Protein 1F9Q (pdb70)

Foldseek 3Di:
DAADPDPDFDDPDDLVQFQDWDWACADPRYNHIWIWTAGPVGDIGTHDPVDCVVVVSVVVNVVD/DDPAPDADLPDDLVFWQDWDWAQADPVHNHIWIWTAGNVGDIGTHDVPVVRVVVNVVVNVPD/DDPADDADPPDDLVFWQDWDWAQADPVGNHIWIWTAGVVRDIGTHDPPDCRVVVSVVVNVPD/DDPAADPAPDADPDDDLVQFPDWDWACDDPRYNHIWIWTAGPVGDIGIHDPDCVVVVPSCCVNVVD

InterPro domains:
  IPR001089 CXC chemokine [PR00437] (40-48)
  IPR001089 CXC chemokine [PR00437] (55-76)
  IPR001089 CXC chemokine [PR00437] (77-95)
  IPR001811 Chemokine interleukin-8-like domain [PF00048] (40-98)
  IPR001811 Chemokine interleukin-8-like domain [SM00199] (38-98)
  IPR018048 CXC chemokine, conserved site [PS00471] (41-85)
  IPR033899 CXC Chemokine domain [cd00273] (38-100)
  IPR036048 Chemokine interleukin-8-like superfamily [SSF54117] (25-100)
  IPR039809 Chemokine beta/gamma/delta [PTHR12015] (19-99)

GO terms:
  GO:0002548 monocyte chemotaxis (P, IDA)
  GO:0008009 chemokine activity (F, IDA)
  GO:0030195 negative regulation of blood coagulation (P, IDA)
  GO:0048018 receptor ligand activity (F, IDA)
  GO:0042127 regulation of cell population proliferation (P, IDA)
  GO:0045944 positive regulation of transcription by RNA polymerase II (P, IDA)
  GO:0007189 adenylate cyclase-activating G protein-coupled receptor signaling pathway (P, IDA)
  GO:0048248 CXCR3 chemokine receptor binding (F, IDA)
  GO:0005576 extracellular region (C, EXP)
  GO:0005576 extracellular region (C, TAS)
  GO:0031093 platelet alpha granule lumen (C, TAS)
  GO:0005515 protein binding (F, IPI)
  GO:0045347 negative regulation of MHC class II biosynthetic process (P, IDA)
  GO:0045651 positive regulation of macrophage differentiation (P, IDA)
  GO:0010628 positive regulation of gene expression (P, IDA)
  GO:0010744 positive regulation of macrophage derived foam cell differentiation (P, IDA)
  GO:2001240 negative regulation of extrinsic apoptotic signaling pathway in absence of ligand (P, IDA)
  GO:0032760 positive regulation of tumor necrosis factor production (P, IDA)
  GO:0031012 extracellular matrix (C, HDA)
  GO:0008201 heparin binding (F, IDA)

Structure (mmCIF, N/CA/C/O backbone):
data_1F9Q
#
_entry.id   1F9Q
#
_cell.length_a   83.690
_cell.length_b   77.540
_cell.length_c   43.080
_cell.angle_alpha   90.00
_cell.angle_beta   90.00
_cell.angle_gamma   90.00
#
_symmetry.space_group_name_H-M   'P 21 21 21'
#
loop_
_entity.id
_entity.type
_entity.pdbx_description
1 polymer 'PLATELET FACTOR 4'
2 water water
#
loop_
_atom_site.group_PDB
_atom_site.id
_atom_site.type_symbol
_atom_site.label_atom_id
_atom_site.label_alt_id
_atom_site.label_comp_id
_atom_site.label_asym_id
_atom_site.label_entity_id
_atom_site.label_seq_id
_atom_site.pdbx_PDB_ins_code
_atom_site.Cartn_x
_atom_site.Cartn_y
_atom_site.Cartn_z
_atom_site.occupancy
_atom_site.B_iso_or_equiv
_atom_site.auth_seq_id
_atom_site.auth_comp_id
_atom_site.auth_asym_id
_atom_site.auth_atom_id
_atom_site.pdbx_PDB_model_num
ATOM 1 N N . ASP A 1 7 ? 31.515 76.368 6.213 1.00 48.18 7 ASP A N 1
ATOM 2 C CA . ASP A 1 7 ? 32.052 76.940 7.489 1.00 48.34 7 ASP A CA 1
ATOM 3 C C . ASP A 1 7 ? 33.557 76.775 7.687 1.00 46.80 7 ASP A C 1
ATOM 4 O O . ASP A 1 7 ? 34.181 77.580 8.378 1.00 46.13 7 ASP A O 1
ATOM 9 N N . LEU A 1 8 ? 34.139 75.742 7.084 1.00 43.91 8 LEU A N 1
ATOM 10 C CA . LEU A 1 8 ? 35.570 75.494 7.219 1.00 39.18 8 LEU A CA 1
ATOM 11 C C . LEU A 1 8 ? 36.359 75.715 5.922 1.00 39.96 8 LEU A C 1
ATOM 12 O O . LEU A 1 8 ? 35.813 75.611 4.829 1.00 41.05 8 LEU A O 1
ATOM 17 N N . GLN A 1 9 ? 37.647 76.017 6.064 1.00 37.78 9 GLN A N 1
ATOM 18 C CA . GLN A 1 9 ? 38.544 76.243 4.938 1.00 34.04 9 GLN A CA 1
ATOM 19 C C . GLN A 1 9 ? 39.807 75.403 5.165 1.00 35.89 9 GLN A C 1
ATOM 20 O O . GLN A 1 9 ? 39.914 74.707 6.180 1.00 33.39 9 GLN A O 1
ATOM 26 N N . CYS A 1 10 ? 40.757 75.463 4.232 1.00 37.21 10 CYS A N 1
ATOM 27 C CA . CYS A 1 10 ? 42.010 74.719 4.383 1.00 39.08 10 CYS A CA 1
ATOM 28 C C . CYS A 1 10 ? 42.763 75.259 5.591 1.00 40.88 10 CYS A C 1
ATOM 29 O O . CYS A 1 10 ? 42.781 76.473 5.858 1.00 41.19 10 CYS A O 1
ATOM 32 N N . LEU A 1 11 ? 43.388 74.350 6.320 1.00 39.30 11 LEU A N 1
ATOM 33 C CA . LEU A 1 11 ? 44.167 74.732 7.468 1.00 38.81 11 LEU A CA 1
ATOM 34 C C . LEU A 1 11 ? 45.476 75.283 6.948 1.00 38.84 11 LEU A C 1
ATOM 35 O O . LEU A 1 11 ? 45.983 76.300 7.430 1.00 42.35 11 LEU A O 1
ATOM 40 N N . CYS A 1 12 ? 46.002 74.610 5.932 1.00 40.09 12 CYS A N 1
ATOM 41 C CA . CYS A 1 12 ? 47.281 74.974 5.335 1.00 41.95 12 CYS A CA 1
ATOM 42 C C . CYS A 1 12 ? 47.212 76.049 4.260 1.00 42.77 12 CYS A C 1
ATOM 43 O O . CYS A 1 12 ? 46.425 75.936 3.319 1.00 40.15 12 CYS A O 1
ATOM 46 N N . VAL A 1 13 ? 48.038 77.086 4.411 1.00 42.63 13 VAL A N 1
ATOM 47 C CA . VAL A 1 13 ? 48.110 78.164 3.422 1.00 47.48 13 VAL A CA 1
ATOM 48 C C . VAL A 1 13 ? 49.433 78.015 2.684 1.00 46.03 13 VAL A C 1
ATOM 49 O O . VAL A 1 13 ? 49.644 78.610 1.638 1.00 48.47 13 VAL A O 1
ATOM 53 N N . LYS A 1 14 ? 50.327 77.221 3.257 1.00 48.17 14 LYS A N 1
ATOM 54 C CA . LYS A 1 14 ? 51.620 76.955 2.644 1.00 50.37 14 LYS A CA 1
ATOM 55 C C . LYS A 1 14 ? 52.319 75.844 3.414 1.00 50.12 14 LYS A C 1
ATOM 56 O O . LYS A 1 14 ? 51.942 75.530 4.542 1.00 49.75 14 LYS A O 1
ATOM 62 N N . THR A 1 15 ? 53.330 75.243 2.798 1.00 51.21 15 THR A N 1
ATOM 63 C CA . THR A 1 15 ? 54.049 74.140 3.425 1.00 52.72 15 THR A CA 1
ATOM 64 C C . THR A 1 15 ? 55.526 74.441 3.614 1.00 53.72 15 THR A C 1
ATOM 65 O O . THR A 1 15 ? 56.064 75.328 2.964 1.00 53.25 15 THR A O 1
ATOM 69 N N . THR A 1 16 ? 56.174 73.708 4.518 1.00 55.99 16 THR A N 1
ATOM 70 C CA . THR A 1 16 ? 57.600 73.891 4.750 1.00 60.14 16 THR A CA 1
ATOM 71 C C . THR A 1 16 ? 58.326 72.617 4.326 1.00 62.21 16 THR A C 1
ATOM 72 O O . THR A 1 16 ? 57.772 71.514 4.396 1.00 61.24 16 THR A O 1
ATOM 76 N N . SER A 1 17 ? 59.572 72.776 3.895 1.00 64.56 17 SER A N 1
ATOM 77 C CA . SER A 1 17 ? 60.372 71.644 3.447 1.00 66.99 17 SER A CA 1
ATOM 78 C C . SER A 1 17 ? 61.624 71.450 4.295 1.00 68.56 17 SER A C 1
ATOM 79 O O . SER A 1 17 ? 62.226 70.379 4.280 1.00 69.28 17 SER A O 1
ATOM 82 N N . GLN A 1 18 ? 62.010 72.480 5.041 1.00 70.66 18 GLN A N 1
ATOM 83 C CA . GLN A 1 18 ? 63.191 72.378 5.886 1.00 73.84 18 GLN A CA 1
ATOM 84 C C . GLN A 1 18 ? 62.818 71.963 7.300 1.00 74.30 18 GLN A C 1
ATOM 85 O O . GLN A 1 18 ? 62.719 72.782 8.218 1.00 74.38 18 GLN A O 1
ATOM 91 N N . VAL A 1 19 ? 62.614 70.662 7.455 1.00 75.54 19 VAL A N 1
ATOM 92 C CA . VAL A 1 19 ? 62.243 70.079 8.730 1.00 74.89 19 VAL A CA 1
ATOM 93 C C . VAL A 1 19 ? 62.934 68.725 8.904 1.00 75.76 19 VAL A C 1
ATOM 94 O O . VAL A 1 19 ? 63.059 67.947 7.955 1.00 74.31 19 VAL A O 1
ATOM 98 N N . ARG A 1 20 ? 63.391 68.463 10.124 1.00 76.98 20 ARG A N 1
ATOM 99 C CA . ARG A 1 20 ? 64.068 67.216 10.453 1.00 77.66 20 ARG A CA 1
ATOM 100 C C . ARG A 1 20 ? 63.019 66.156 10.801 1.00 77.18 20 ARG A C 1
ATOM 101 O O . ARG A 1 20 ? 62.356 66.246 11.837 1.00 76.61 20 ARG A O 1
ATOM 109 N N . PRO A 1 21 ? 62.863 65.134 9.944 1.00 75.82 21 PRO A N 1
ATOM 110 C CA . PRO A 1 21 ? 61.893 64.051 10.153 1.00 77.57 21 PRO A CA 1
ATOM 111 C C . PRO A 1 21 ? 61.839 63.519 11.586 1.00 79.05 21 PRO A C 1
ATOM 112 O O . PRO A 1 21 ? 60.815 62.995 12.027 1.00 80.47 21 PRO A O 1
ATOM 116 N N . ARG A 1 22 ? 62.943 63.659 12.311 1.00 79.18 22 ARG A N 1
ATOM 117 C CA . ARG A 1 22 ? 63.012 63.180 13.684 1.00 77.30 22 ARG A CA 1
ATOM 118 C C . ARG A 1 22 ? 62.511 64.192 14.711 1.00 76.61 22 ARG A C 1
ATOM 119 O O . ARG A 1 22 ? 62.529 63.928 15.916 1.00 76.59 22 ARG A O 1
ATOM 127 N N . HIS A 1 23 ? 62.059 65.348 14.234 1.00 74.06 23 HIS A N 1
ATOM 128 C CA . HIS A 1 23 ? 61.538 66.389 15.120 1.00 72.40 23 HIS A CA 1
ATOM 129 C C . HIS A 1 23 ? 60.025 66.279 15.215 1.00 66.46 23 HIS A C 1
ATOM 130 O O . HIS A 1 23 ? 59.390 66.889 16.076 1.00 64.71 23 HIS A O 1
ATOM 137 N N . ILE A 1 24 ? 59.458 65.491 14.315 1.00 61.45 24 ILE A N 1
ATOM 138 C CA . ILE A 1 24 ? 58.020 65.305 14.254 1.00 58.72 24 ILE A CA 1
ATOM 139 C C . ILE A 1 24 ? 57.508 64.241 15.209 1.00 55.89 24 ILE A C 1
ATOM 140 O O . ILE A 1 24 ? 57.858 63.072 15.096 1.00 58.40 24 ILE A O 1
ATOM 145 N N . THR A 1 25 ? 56.672 64.658 16.151 1.00 54.12 25 THR A N 1
ATOM 146 C CA . THR A 1 25 ? 56.099 63.740 17.116 1.00 52.82 25 THR A CA 1
ATOM 147 C C . THR A 1 25 ? 54.702 63.295 16.675 1.00 51.10 25 THR A C 1
ATOM 148 O O . THR A 1 25 ? 54.149 62.338 17.218 1.00 52.66 25 THR A O 1
ATOM 152 N N . SER A 1 26 ? 54.143 63.982 15.682 1.00 47.44 26 SER A N 1
ATOM 153 C CA . SER A 1 26 ? 52.803 63.665 15.206 1.00 44.39 26 SER A CA 1
ATOM 154 C C . SER A 1 26 ? 52.519 64.145 13.781 1.00 43.98 26 SER A C 1
ATOM 155 O O . SER A 1 26 ? 52.973 65.203 13.371 1.00 41.01 26 SER A O 1
ATOM 158 N N . LEU A 1 27 ? 51.768 63.351 13.026 1.00 46.08 27 LEU A N 1
ATOM 159 C CA . LEU A 1 27 ? 51.400 63.728 11.667 1.00 46.49 27 LEU A CA 1
ATOM 160 C C . LEU A 1 27 ? 49.907 63.482 11.465 1.00 47.26 27 LEU A C 1
ATOM 161 O O . LEU A 1 27 ? 49.381 62.436 11.857 1.00 45.52 27 LEU A O 1
ATOM 166 N N . GLU A 1 28 ? 49.225 64.455 10.868 1.00 44.20 28 GLU A N 1
ATOM 167 C CA . GLU A 1 28 ? 47.797 64.329 10.612 1.00 44.37 28 GLU A CA 1
ATOM 168 C C . GLU A 1 28 ? 47.498 64.348 9.112 1.00 41.12 28 GLU A C 1
ATOM 169 O O . GLU A 1 28 ? 47.718 65.350 8.442 1.00 41.23 28 GLU A O 1
ATOM 175 N N . VAL A 1 29 ? 46.989 63.233 8.598 1.00 40.65 29 VAL A N 1
ATOM 176 C CA . VAL A 1 29 ? 46.630 63.107 7.190 1.00 38.59 29 VAL A CA 1
ATOM 177 C C . VAL A 1 29 ? 45.139 63.428 7.027 1.00 36.67 29 VAL A C 1
ATOM 178 O O . VAL A 1 29 ? 44.289 62.643 7.438 1.00 35.12 29 VAL A O 1
ATOM 182 N N . ILE A 1 30 ? 44.827 64.576 6.424 1.00 39.83 30 ILE A N 1
ATOM 183 C CA . ILE A 1 30 ? 43.431 65.010 6.248 1.00 38.47 30 ILE A CA 1
ATOM 184 C C . ILE A 1 30 ? 42.932 64.917 4.805 1.00 37.89 30 ILE A C 1
ATOM 185 O O . ILE A 1 30 ? 43.473 65.559 3.907 1.00 40.14 30 ILE A O 1
ATOM 190 N N . LYS A 1 31 ? 41.888 64.123 4.590 1.00 36.09 31 LYS A N 1
ATOM 191 C CA . LYS A 1 31 ? 41.334 63.921 3.253 1.00 38.44 31 LYS A CA 1
ATOM 192 C C . LYS A 1 31 ? 40.644 65.169 2.687 1.00 41.95 31 LYS A C 1
ATOM 193 O O . LYS A 1 31 ? 40.000 65.912 3.432 1.00 42.56 31 LYS A O 1
ATOM 199 N N . ALA A 1 32 ? 40.781 65.393 1.377 1.00 38.12 32 ALA A N 1
ATOM 200 C CA . ALA A 1 32 ? 40.147 66.537 0.724 1.00 40.79 32 ALA A CA 1
ATOM 201 C C . ALA A 1 32 ? 38.645 66.430 0.932 1.00 41.32 32 ALA A C 1
ATOM 202 O O . ALA A 1 32 ? 38.110 65.336 1.093 1.00 44.27 32 ALA A O 1
ATOM 204 N N . GLY A 1 33 ? 37.968 67.568 0.934 1.00 38.68 33 GLY A N 1
ATOM 205 C CA . GLY A 1 33 ? 36.532 67.570 1.131 1.00 39.40 33 GLY A CA 1
ATOM 206 C C . GLY A 1 33 ? 36.032 68.986 0.963 1.00 41.95 33 GLY A C 1
ATOM 207 O O . GLY A 1 33 ? 36.739 69.807 0.382 1.00 40.76 33 GLY A O 1
ATOM 208 N N . PRO A 1 34 ? 34.838 69.315 1.473 1.00 43.04 34 PRO A N 1
ATOM 209 C CA . PRO A 1 34 ? 34.267 70.661 1.359 1.00 44.78 34 PRO A CA 1
ATOM 210 C C . PRO A 1 34 ? 35.151 71.749 1.993 1.00 46.85 34 PRO A C 1
ATOM 211 O O . PRO A 1 34 ? 35.162 72.900 1.557 1.00 49.02 34 PRO A O 1
ATOM 215 N N . HIS A 1 35 ? 35.883 71.358 3.024 1.00 42.90 35 HIS A N 1
ATOM 216 C CA . HIS A 1 35 ? 36.759 72.244 3.785 1.00 44.38 35 HIS A CA 1
ATOM 217 C C . HIS A 1 35 ? 38.010 72.660 3.008 1.00 43.21 35 HIS A C 1
ATOM 218 O O . HIS A 1 35 ? 38.516 73.778 3.149 1.00 44.77 35 HIS A O 1
ATOM 225 N N . CYS A 1 36 ? 38.515 71.733 2.208 1.00 42.22 36 CYS A N 1
ATOM 226 C CA . CYS A 1 36 ? 39.712 71.958 1.429 1.00 40.67 36 CYS A CA 1
ATOM 227 C C . CYS A 1 36 ? 39.659 70.974 0.277 1.00 44.49 36 CYS A C 1
ATOM 228 O O . CYS A 1 36 ? 39.491 69.776 0.485 1.00 45.75 36 CYS A O 1
ATOM 231 N N . PRO A 1 37 ? 39.782 71.478 -0.958 1.00 47.30 37 PRO A N 1
ATOM 232 C CA . PRO A 1 37 ? 39.746 70.667 -2.177 1.00 48.67 37 PRO A CA 1
ATOM 233 C C . PRO A 1 37 ? 40.975 69.766 -2.341 1.00 48.04 37 PRO A C 1
ATOM 234 O O . PRO A 1 37 ? 41.023 68.930 -3.238 1.00 46.82 37 PRO A O 1
ATOM 238 N N . THR A 1 38 ? 41.954 69.933 -1.458 1.00 46.77 38 THR A N 1
ATOM 239 C CA . THR A 1 38 ? 43.181 69.149 -1.526 1.00 46.86 38 THR A CA 1
ATOM 240 C C . THR A 1 38 ? 43.496 68.516 -0.170 1.00 45.86 38 THR A C 1
ATOM 241 O O . THR A 1 38 ? 43.134 69.055 0.869 1.00 44.50 38 THR A O 1
ATOM 245 N N . ALA A 1 39 ? 44.153 67.362 -0.178 1.00 43.66 39 ALA A N 1
ATOM 246 C CA . ALA A 1 39 ? 44.511 66.722 1.074 1.00 41.41 39 ALA A CA 1
ATOM 247 C C . ALA A 1 39 ? 45.541 67.618 1.734 1.00 40.02 39 ALA A C 1
ATOM 248 O O . ALA A 1 39 ? 46.070 68.522 1.097 1.00 40.84 39 ALA A O 1
ATOM 250 N N . GLN A 1 40 ? 45.827 67.367 3.008 1.00 41.02 40 GLN A N 1
ATOM 251 C CA . GLN A 1 40 ? 46.805 68.166 3.740 1.00 38.87 40 GLN A CA 1
ATOM 252 C C . GLN A 1 40 ? 47.575 67.280 4.719 1.00 39.00 40 GLN A C 1
ATOM 253 O O . GLN A 1 40 ? 47.033 66.319 5.259 1.00 35.12 40 GLN A O 1
ATOM 259 N N . LEU A 1 41 ? 48.836 67.625 4.954 1.00 42.58 41 LEU A N 1
ATOM 260 C CA . LEU A 1 41 ? 49.695 66.871 5.858 1.00 44.03 41 LEU A CA 1
ATOM 261 C C . LEU A 1 41 ? 50.206 67.779 6.965 1.00 42.53 41 LEU A C 1
ATOM 262 O O . LEU A 1 41 ? 51.143 68.551 6.757 1.00 42.08 41 LEU A O 1
ATOM 267 N N . ILE A 1 42 ? 49.600 67.682 8.146 1.00 40.84 42 ILE A N 1
ATOM 268 C CA . ILE A 1 42 ? 50.014 68.535 9.258 1.00 39.41 42 ILE A CA 1
ATOM 269 C C . ILE A 1 42 ? 50.883 67.821 10.279 1.00 41.69 42 ILE A C 1
ATOM 270 O O . ILE A 1 42 ? 50.459 66.868 10.937 1.00 41.56 42 ILE A O 1
ATOM 275 N N . ALA A 1 43 ? 52.114 68.295 10.413 1.00 43.85 43 ALA A N 1
ATOM 276 C CA . ALA A 1 43 ? 53.036 67.687 11.352 1.00 42.35 43 ALA A CA 1
ATOM 277 C C . ALA A 1 43 ? 53.261 68.587 12.543 1.00 40.37 43 ALA A C 1
ATOM 278 O O . ALA A 1 43 ? 53.461 69.789 12.395 1.00 39.96 43 ALA A O 1
ATOM 280 N N . THR A 1 44 ? 53.204 68.000 13.732 1.00 41.07 44 THR A N 1
ATOM 281 C CA . THR A 1 44 ? 53.446 68.750 14.949 1.00 43.99 44 THR A CA 1
ATOM 282 C C . THR A 1 44 ? 54.892 68.435 15.306 1.00 47.57 44 THR A C 1
ATOM 283 O O . THR A 1 44 ? 55.370 67.321 15.074 1.00 49.14 44 THR A O 1
ATOM 287 N N . LEU A 1 45 ? 55.596 69.421 15.844 1.00 51.01 45 LEU A N 1
ATOM 288 C CA . LEU A 1 45 ? 56.988 69.234 16.210 1.00 54.25 45 LEU A CA 1
ATOM 289 C C . LEU A 1 45 ? 57.126 69.078 17.710 1.00 57.85 45 LEU A C 1
ATOM 290 O O . LEU A 1 45 ? 56.207 69.396 18.467 1.00 59.38 45 LEU A O 1
ATOM 295 N N . LYS A 1 46 ? 58.287 68.586 18.125 1.00 60.39 46 LYS A N 1
ATOM 296 C CA . LYS A 1 46 ? 58.594 68.354 19.529 1.00 63.17 46 LYS A CA 1
ATOM 297 C C . LYS A 1 46 ? 58.185 69.496 20.467 1.00 62.59 46 LYS A C 1
ATOM 298 O O . LYS A 1 46 ? 57.765 69.252 21.598 1.00 63.04 46 LYS A O 1
ATOM 304 N N . ASN A 1 47 ? 58.286 70.737 19.998 1.00 63.66 47 ASN A N 1
ATOM 305 C CA . ASN A 1 47 ? 57.929 71.886 20.827 1.00 63.62 47 ASN A CA 1
ATOM 306 C C . ASN A 1 47 ? 56.450 72.258 20.763 1.00 64.23 47 ASN A C 1
ATOM 307 O O . ASN A 1 47 ? 55.970 73.044 21.581 1.00 67.35 47 ASN A O 1
ATOM 312 N N . GLY A 1 48 ? 55.729 71.699 19.796 1.00 62.35 48 GLY A N 1
ATOM 313 C CA . GLY A 1 48 ? 54.313 72.001 19.674 1.00 58.15 48 GLY A CA 1
ATOM 314 C C . GLY A 1 48 ? 54.006 72.854 18.463 1.00 56.70 48 GLY A C 1
ATOM 315 O O . GLY A 1 48 ? 52.864 73.236 18.223 1.00 57.46 48 GLY A O 1
ATOM 316 N N . ARG A 1 49 ? 55.038 73.153 17.692 1.00 56.67 49 ARG A N 1
ATOM 317 C CA . ARG A 1 49 ? 54.894 73.958 16.491 1.00 56.95 49 ARG A CA 1
ATOM 318 C C . ARG A 1 49 ? 54.339 73.097 15.353 1.00 54.91 49 ARG A C 1
ATOM 319 O O . ARG A 1 49 ? 54.800 71.973 15.132 1.00 51.78 49 ARG A O 1
ATOM 327 N N . LYS A 1 50 ? 53.351 73.631 14.635 1.00 50.61 50 LYS A N 1
ATOM 328 C CA . LYS A 1 50 ? 52.730 72.914 13.526 1.00 47.69 50 LYS A CA 1
ATOM 329 C C . LYS A 1 50 ? 53.111 73.472 12.158 1.00 46.77 50 LYS A C 1
ATOM 330 O O . LYS A 1 50 ? 53.184 74.682 11.966 1.00 44.53 50 LYS A O 1
ATOM 336 N N . ILE A 1 51 ? 53.347 72.572 11.211 1.00 46.28 51 ILE A N 1
ATOM 337 C CA . ILE A 1 51 ? 53.697 72.948 9.847 1.00 44.88 51 ILE A CA 1
ATOM 338 C C . ILE A 1 51 ? 52.984 71.989 8.906 1.00 44.44 51 ILE A C 1
ATOM 339 O O . ILE A 1 51 ? 52.542 70.907 9.314 1.00 43.48 51 ILE A O 1
ATOM 344 N N . CYS A 1 52 ? 52.882 72.381 7.642 1.00 43.78 52 CYS A N 1
ATOM 345 C CA . CYS A 1 52 ? 52.248 71.544 6.632 1.00 43.71 52 CYS A CA 1
ATOM 346 C C . CYS A 1 52 ? 53.332 70.994 5.710 1.00 45.28 52 CYS A C 1
ATOM 347 O O . CYS A 1 52 ? 54.354 71.650 5.495 1.00 45.23 52 CYS A O 1
ATOM 350 N N . LEU A 1 53 ? 53.116 69.799 5.166 1.00 46.03 53 LEU A N 1
ATOM 351 C CA . LEU A 1 53 ? 54.106 69.188 4.282 1.00 48.88 53 LEU A CA 1
ATOM 352 C C . LEU A 1 53 ? 53.641 69.110 2.839 1.00 51.04 53 LEU A C 1
ATOM 353 O O . LEU A 1 53 ? 52.453 68.988 2.570 1.00 49.57 53 LEU A O 1
ATOM 358 N N . ASP A 1 54 ? 54.587 69.186 1.908 1.00 55.69 54 ASP A N 1
ATOM 359 C CA . ASP A 1 54 ? 54.260 69.125 0.490 1.00 59.70 54 ASP A CA 1
ATOM 360 C C . ASP A 1 54 ? 53.882 67.696 0.133 1.00 62.75 54 ASP A C 1
ATOM 361 O O . ASP A 1 54 ? 54.646 66.758 0.375 1.00 62.79 54 ASP A O 1
ATOM 366 N N . LEU A 1 55 ? 52.698 67.529 -0.443 1.00 66.21 55 LEU A N 1
ATOM 367 C CA . LEU A 1 55 ? 52.224 66.206 -0.825 1.00 71.38 55 LEU A CA 1
ATOM 368 C C . LEU A 1 55 ? 52.884 65.693 -2.102 1.00 74.27 55 LEU A C 1
ATOM 369 O O . LEU A 1 55 ? 52.730 64.526 -2.465 1.00 74.45 55 LEU A O 1
ATOM 374 N N . GLN A 1 56 ? 53.619 66.567 -2.783 1.00 78.35 56 GLN A N 1
ATOM 375 C CA . GLN A 1 56 ? 54.305 66.202 -4.023 1.00 81.52 56 GLN A CA 1
ATOM 376 C C . GLN A 1 56 ? 55.659 65.585 -3.683 1.00 81.68 56 GLN A C 1
ATOM 377 O O . GLN A 1 56 ? 55.961 64.460 -4.084 1.00 81.50 56 GLN A O 1
ATOM 383 N N . ALA A 1 57 ? 56.468 66.334 -2.937 1.00 81.78 57 ALA A N 1
ATOM 384 C CA . ALA A 1 57 ? 57.789 65.876 -2.525 1.00 82.44 57 ALA A CA 1
ATOM 385 C C . ALA A 1 57 ? 57.680 64.539 -1.808 1.00 83.42 57 ALA A C 1
ATOM 386 O O . ALA A 1 57 ? 56.686 64.263 -1.133 1.00 84.39 57 ALA A O 1
ATOM 388 N N . PRO A 1 58 ? 58.701 63.686 -1.951 1.00 84.09 58 PRO A N 1
ATOM 389 C CA . PRO A 1 58 ? 58.720 62.363 -1.316 1.00 83.21 58 PRO A CA 1
ATOM 390 C C . PRO A 1 58 ? 58.970 62.433 0.193 1.00 81.42 58 PRO A C 1
ATOM 391 O O . PRO A 1 58 ? 58.810 61.441 0.904 1.00 81.27 58 PRO A O 1
ATOM 395 N N . LEU A 1 59 ? 59.353 63.610 0.674 1.00 79.48 59 LEU A N 1
ATOM 396 C CA . LEU A 1 59 ? 59.642 63.798 2.088 1.00 77.97 59 LEU A CA 1
ATOM 397 C C . LEU A 1 59 ? 58.616 63.211 3.058 1.00 76.35 59 LEU A C 1
ATOM 398 O O . LEU A 1 59 ? 58.973 62.439 3.949 1.00 77.92 59 LEU A O 1
ATOM 403 N N . TYR A 1 60 ? 57.344 63.559 2.890 1.00 73.04 60 TYR A N 1
ATOM 404 C CA . TYR A 1 60 ? 56.324 63.073 3.818 1.00 68.84 60 TYR A CA 1
ATOM 405 C C . TYR A 1 60 ? 56.255 61.556 3.935 1.00 67.33 60 TYR A C 1
ATOM 406 O O . TYR A 1 60 ? 56.001 61.024 5.015 1.00 67.25 60 TYR A O 1
ATOM 415 N N . LYS A 1 61 ? 56.476 60.860 2.826 1.00 66.52 61 LYS A N 1
ATOM 416 C CA . LYS A 1 61 ? 56.430 59.405 2.829 1.00 67.19 61 LYS A CA 1
ATOM 417 C C . LYS A 1 61 ? 57.510 58.879 3.764 1.00 67.85 61 LYS A C 1
ATOM 418 O O . LYS A 1 61 ? 57.343 57.849 4.420 1.00 66.57 61 LYS A O 1
ATOM 424 N N . LYS A 1 62 ? 58.613 59.618 3.819 1.00 67.42 62 LYS A N 1
ATOM 425 C CA . LYS A 1 62 ? 59.749 59.276 4.658 1.00 67.98 62 LYS A CA 1
ATOM 426 C C . LYS A 1 62 ? 59.347 59.440 6.118 1.00 67.11 62 LYS A C 1
ATOM 427 O O . LYS A 1 62 ? 59.522 58.533 6.932 1.00 65.87 62 LYS A O 1
ATOM 433 N N . ILE A 1 63 ? 58.794 60.606 6.437 1.00 67.53 63 ILE A N 1
ATOM 434 C CA . ILE A 1 63 ? 58.368 60.909 7.795 1.00 67.03 63 ILE A CA 1
ATOM 435 C C . ILE A 1 63 ? 57.334 59.917 8.316 1.00 67.29 63 ILE A C 1
ATOM 436 O O . ILE A 1 63 ? 57.348 59.568 9.496 1.00 67.72 63 ILE A O 1
ATOM 441 N N . ILE A 1 64 ? 56.436 59.468 7.445 1.00 66.93 64 ILE A N 1
ATOM 442 C CA . ILE A 1 64 ? 55.413 58.514 7.858 1.00 68.05 64 ILE A CA 1
ATOM 443 C C . ILE A 1 64 ? 56.052 57.214 8.328 1.00 69.94 64 ILE A C 1
ATOM 444 O O . ILE A 1 64 ? 55.895 56.818 9.483 1.00 68.97 64 ILE A O 1
ATOM 449 N N . LYS A 1 65 ? 56.779 56.557 7.430 1.00 72.65 65 LYS A N 1
ATOM 450 C CA . LYS A 1 65 ? 57.429 55.292 7.753 1.00 74.70 65 LYS A CA 1
ATOM 451 C C . LYS A 1 65 ? 58.354 55.403 8.961 1.00 74.50 65 LYS A C 1
ATOM 452 O O . LYS A 1 65 ? 58.498 54.452 9.729 1.00 75.05 65 LYS A O 1
ATOM 458 N N . LYS A 1 66 ? 58.974 56.563 9.142 1.00 73.68 66 LYS A N 1
ATOM 459 C CA . LYS A 1 66 ? 59.865 56.753 10.276 1.00 73.21 66 LYS A CA 1
ATOM 460 C C . LYS A 1 66 ? 59.061 56.886 11.557 1.00 72.26 66 LYS A C 1
ATOM 461 O O . LYS A 1 66 ? 59.545 56.588 12.648 1.00 72.74 66 LYS A O 1
ATOM 467 N N . LEU A 1 67 ? 57.818 57.323 11.413 1.00 71.57 67 LEU A N 1
ATOM 468 C CA . LEU A 1 67 ? 56.932 57.529 12.548 1.00 69.88 67 LEU A CA 1
ATOM 469 C C . LEU A 1 67 ? 56.280 56.237 13.036 1.00 69.65 67 LEU A C 1
ATOM 470 O O . LEU A 1 67 ? 56.192 55.984 14.240 1.00 66.13 67 LEU A O 1
ATOM 475 N N . LEU A 1 68 ? 55.837 55.419 12.089 1.00 71.25 68 LEU A N 1
ATOM 476 C CA . LEU A 1 68 ? 55.161 54.165 12.400 1.00 75.52 68 LEU A CA 1
ATOM 477 C C . LEU A 1 68 ? 56.045 53.071 12.976 1.00 78.28 68 LEU A C 1
ATOM 478 O O . LEU A 1 68 ? 55.612 52.310 13.841 1.00 79.05 68 LEU A O 1
ATOM 483 N N . GLU A 1 69 ? 57.282 52.990 12.503 1.00 81.75 69 GLU A N 1
ATOM 484 C CA . GLU A 1 69 ? 58.201 51.974 12.988 1.00 84.87 69 GLU A CA 1
ATOM 485 C C . GLU A 1 69 ? 58.742 52.311 14.375 1.00 86.05 69 GLU A C 1
ATOM 486 O O . GLU A 1 69 ? 59.735 51.734 14.812 1.00 86.31 69 GLU A O 1
ATOM 492 N N . SER A 1 70 ? 58.079 53.240 15.063 1.00 87.72 70 SER A N 1
ATOM 493 C CA . SER A 1 70 ? 58.481 53.658 16.409 1.00 89.27 70 SER A CA 1
ATOM 494 C C . SER A 1 70 ? 59.787 54.455 16.427 1.00 90.16 70 SER A C 1
ATOM 495 O O . SER A 1 70 ? 60.383 54.653 15.345 1.00 91.30 70 SER A O 1
ATOM 499 N N . GLN B 1 9 ? 51.334 55.942 29.229 1.00 76.89 109 GLN B N 1
ATOM 500 C CA . GLN B 1 9 ? 49.894 55.560 29.188 1.00 76.12 109 GLN B CA 1
ATOM 501 C C . GLN B 1 9 ? 49.284 55.895 27.833 1.00 72.15 109 GLN B C 1
ATOM 502 O O . GLN B 1 9 ? 48.865 57.026 27.589 1.00 72.94 109 GLN B O 1
ATOM 508 N N . CYS B 1 10 ? 49.230 54.901 26.957 1.00 67.52 110 CYS B N 1
ATOM 509 C CA . CYS B 1 10 ? 48.685 55.098 25.625 1.00 62.51 110 CYS B CA 1
ATOM 510 C C . CYS B 1 10 ? 47.197 55.392 25.631 1.00 60.57 110 CYS B C 1
ATOM 511 O O . CYS B 1 10 ? 46.457 54.963 26.518 1.00 57.55 110 CYS B O 1
ATOM 514 N N . LEU B 1 11 ? 46.772 56.117 24.605 1.00 59.31 111 LEU B N 1
ATOM 515 C CA . LEU B 1 11 ? 45.376 56.467 24.431 1.00 58.22 111 LEU B CA 1
ATOM 516 C C . LEU B 1 11 ? 44.731 55.251 23.795 1.00 57.89 111 LEU B C 1
ATOM 517 O O . LEU B 1 11 ? 43.609 54.861 24.126 1.00 59.11 111 LEU B O 1
ATOM 522 N N . CYS B 1 12 ? 45.477 54.648 22.882 1.00 56.50 112 CYS B N 1
ATOM 523 C CA . CYS B 1 12 ? 45.022 53.481 22.158 1.00 57.08 112 CYS B CA 1
ATOM 524 C C . CYS B 1 12 ? 45.384 52.177 22.865 1.00 59.12 112 CYS B C 1
ATOM 525 O O . CYS B 1 12 ? 46.459 51.623 22.650 1.00 62.18 112 CYS B O 1
ATOM 528 N N . VAL B 1 13 ? 44.482 51.696 23.713 1.00 60.01 113 VAL B N 1
ATOM 529 C CA . VAL B 1 13 ? 44.693 50.444 24.439 1.00 60.19 113 VAL B CA 1
ATOM 530 C C . VAL B 1 13 ? 44.301 49.259 23.548 1.00 59.25 113 VAL B C 1
ATOM 531 O O . VAL B 1 13 ? 45.115 48.383 23.268 1.00 60.56 113 VAL B O 1
ATOM 535 N N . LYS B 1 14 ? 43.051 49.243 23.103 1.00 57.42 114 LYS B N 1
ATOM 536 C CA . LYS B 1 14 ? 42.560 48.189 22.223 1.00 54.01 114 LYS B CA 1
ATOM 537 C C . LYS B 1 14 ? 42.438 48.827 20.838 1.00 51.41 114 LYS B C 1
ATOM 538 O O . LYS B 1 14 ? 41.940 49.951 20.716 1.00 53.86 114 LYS B O 1
ATOM 544 N N . THR B 1 15 ? 42.912 48.136 19.803 1.00 46.74 115 THR B N 1
ATOM 545 C CA . THR B 1 15 ? 42.842 48.671 18.442 1.00 41.68 115 THR B CA 1
ATOM 546 C C . THR B 1 15 ? 41.931 47.805 17.575 1.00 41.29 115 THR B C 1
ATOM 547 O O . THR B 1 15 ? 41.549 46.714 17.970 1.00 39.07 115 THR B O 1
ATOM 551 N N . THR B 1 16 ? 41.563 48.289 16.395 1.00 40.33 116 THR B N 1
ATOM 552 C CA . THR B 1 16 ? 40.699 47.497 15.534 1.00 38.87 116 THR B CA 1
ATOM 553 C C . THR B 1 16 ? 41.006 47.658 14.055 1.00 40.31 116 THR B C 1
ATOM 554 O O . THR B 1 16 ? 41.641 48.621 13.641 1.00 39.52 116 THR B O 1
ATOM 558 N N . SER B 1 17 ? 40.562 46.692 13.263 1.00 38.00 117 SER B N 1
ATOM 559 C CA . SER B 1 17 ? 40.754 46.748 11.830 1.00 36.70 117 SER B CA 1
ATOM 560 C C . SER B 1 17 ? 39.364 46.731 11.231 1.00 35.29 117 SER B C 1
ATOM 561 O O . SER B 1 17 ? 39.206 46.761 10.021 1.00 37.57 117 SER B O 1
ATOM 564 N N . GLN B 1 18 ? 38.348 46.671 12.086 1.00 36.79 118 GLN B N 1
ATOM 565 C CA . GLN B 1 18 ? 36.971 46.667 11.605 1.00 38.02 118 GLN B CA 1
ATOM 566 C C . GLN B 1 18 ? 36.588 48.097 11.238 1.00 40.71 118 GLN B C 1
ATOM 567 O O . GLN B 1 18 ? 35.884 48.787 11.982 1.00 42.13 118 GLN B O 1
ATOM 573 N N . VAL B 1 19 ? 37.069 48.531 10.076 1.00 39.84 119 VAL B N 1
ATOM 574 C CA . VAL B 1 19 ? 36.823 49.876 9.580 1.00 40.88 119 VAL B CA 1
ATOM 575 C C . VAL B 1 19 ? 36.735 49.860 8.054 1.00 41.60 119 VAL B C 1
ATOM 576 O O . VAL B 1 19 ? 37.238 48.949 7.403 1.00 43.92 119 VAL B O 1
ATOM 580 N N . ARG B 1 20 ? 36.081 50.867 7.490 1.00 44.56 120 ARG B N 1
ATOM 581 C CA . ARG B 1 20 ? 35.945 50.977 6.042 1.00 45.89 120 ARG B CA 1
ATOM 582 C C . ARG B 1 20 ? 36.793 52.149 5.588 1.00 45.87 120 ARG B C 1
ATOM 583 O O . ARG B 1 20 ? 36.412 53.298 5.777 1.00 46.19 120 ARG B O 1
ATOM 591 N N . PRO B 1 21 ? 37.959 51.875 4.985 1.00 46.22 121 PRO B N 1
ATOM 592 C CA . PRO B 1 21 ? 38.833 52.964 4.530 1.00 46.68 121 PRO B CA 1
ATOM 593 C C . PRO B 1 21 ? 38.068 54.096 3.838 1.00 48.40 121 PRO B C 1
ATOM 594 O O . PRO B 1 21 ? 38.447 55.260 3.920 1.00 47.19 121 PRO B O 1
ATOM 598 N N . ARG B 1 22 ? 36.968 53.740 3.190 1.00 50.77 122 ARG B N 1
ATOM 599 C CA . ARG B 1 22 ? 36.132 54.690 2.466 1.00 52.42 122 ARG B CA 1
ATOM 600 C C . ARG B 1 22 ? 35.435 55.726 3.356 1.00 50.20 122 ARG B C 1
ATOM 601 O O . ARG B 1 22 ? 35.018 56.784 2.885 1.00 51.34 122 ARG B O 1
ATOM 609 N N . HIS B 1 23 ? 35.314 55.425 4.641 1.00 48.59 123 HIS B N 1
ATOM 610 C CA . HIS B 1 23 ? 34.651 56.327 5.580 1.00 46.83 123 HIS B CA 1
ATOM 611 C C . HIS B 1 23 ? 35.595 57.132 6.464 1.00 42.95 123 HIS B C 1
ATOM 612 O O . HIS B 1 23 ? 35.144 57.894 7.321 1.00 42.23 123 HIS B O 1
ATOM 619 N N . ILE B 1 24 ? 36.898 56.963 6.260 1.00 39.34 124 ILE B N 1
ATOM 620 C CA . ILE B 1 24 ? 37.881 57.683 7.059 1.00 38.95 124 ILE B CA 1
ATOM 621 C C . ILE B 1 24 ? 38.171 59.048 6.458 1.00 38.63 124 ILE B C 1
ATOM 622 O O . ILE B 1 24 ? 38.477 59.166 5.273 1.00 38.89 124 ILE B O 1
ATOM 627 N N . THR B 1 25 ? 38.068 60.083 7.280 1.00 36.14 125 THR B N 1
ATOM 628 C CA . THR B 1 25 ? 38.304 61.438 6.803 1.00 35.96 125 THR B CA 1
ATOM 629 C C . THR B 1 25 ? 39.655 61.996 7.243 1.00 34.18 125 THR B C 1
ATOM 630 O O . THR B 1 25 ? 40.176 62.943 6.652 1.00 35.86 125 THR B O 1
ATOM 634 N N . SER B 1 26 ? 40.222 61.408 8.283 1.00 34.44 126 SER B N 1
ATOM 635 C CA . SER B 1 26 ? 41.520 61.839 8.772 1.00 35.85 126 SER B CA 1
ATOM 636 C C . SER B 1 26 ? 42.209 60.727 9.563 1.00 37.24 126 SER B C 1
ATOM 637 O O . SER B 1 26 ? 41.553 59.867 10.165 1.00 34.47 126 SER B O 1
ATOM 640 N N . LEU B 1 27 ? 43.538 60.728 9.527 1.00 38.20 127 LEU B N 1
ATOM 641 C CA . LEU B 1 27 ? 44.320 59.738 10.253 1.00 38.05 127 LEU B CA 1
ATOM 642 C C . LEU B 1 27 ? 45.464 60.457 10.950 1.00 40.06 127 LEU B C 1
ATOM 643 O O . LEU B 1 27 ? 46.271 61.132 10.310 1.00 42.41 127 LEU B O 1
ATOM 648 N N . GLU B 1 28 ? 45.518 60.333 12.269 1.00 38.46 128 GLU B N 1
ATOM 649 C CA . GLU B 1 28 ? 46.574 60.954 13.038 1.00 39.97 128 GLU B CA 1
ATOM 650 C C . GLU B 1 28 ? 47.597 59.896 13.458 1.00 37.62 128 GLU B C 1
ATOM 651 O O . GLU B 1 28 ? 47.282 58.965 14.194 1.00 38.91 128 GLU B O 1
ATOM 657 N N . VAL B 1 29 ? 48.822 60.042 12.967 1.00 37.81 129 VAL B N 1
ATOM 658 C CA . VAL B 1 29 ? 49.895 59.113 13.293 1.00 40.11 129 VAL B CA 1
ATOM 659 C C . VAL B 1 29 ? 50.690 59.701 14.448 1.00 42.65 129 VAL B C 1
ATOM 660 O O . VAL B 1 29 ? 51.297 60.761 14.309 1.00 45.04 129 VAL B O 1
ATOM 664 N N . ILE B 1 30 ? 50.664 59.031 15.597 1.00 44.50 130 ILE B N 1
ATOM 665 C CA . ILE B 1 30 ? 51.372 59.528 16.770 1.00 48.10 130 ILE B CA 1
ATOM 666 C C . ILE B 1 30 ? 52.604 58.698 17.083 1.00 52.18 130 ILE B C 1
ATOM 667 O O . ILE B 1 30 ? 52.508 57.497 17.325 1.00 52.62 130 ILE B O 1
ATOM 672 N N . LYS B 1 31 ? 53.760 59.355 17.084 1.00 55.41 131 LYS B N 1
ATOM 673 C CA . LYS B 1 31 ? 55.031 58.699 17.360 1.00 57.19 131 LYS B CA 1
ATOM 674 C C . LYS B 1 31 ? 55.070 58.094 18.752 1.00 57.79 131 LYS B C 1
ATOM 675 O O . LYS B 1 31 ? 54.506 58.646 19.696 1.00 57.51 131 LYS B O 1
ATOM 681 N N . ALA B 1 32 ? 55.738 56.951 18.871 1.00 59.37 132 ALA B N 1
ATOM 682 C CA . ALA B 1 32 ? 55.876 56.274 20.155 1.00 61.18 132 ALA B CA 1
ATOM 683 C C . ALA B 1 32 ? 56.708 57.190 21.041 1.00 62.29 132 ALA B C 1
ATOM 684 O O . ALA B 1 32 ? 57.716 57.736 20.593 1.00 63.65 132 ALA B O 1
ATOM 686 N N . GLY B 1 33 ? 56.282 57.375 22.285 1.00 62.52 133 GLY B N 1
ATOM 687 C CA . GLY B 1 33 ? 57.024 58.248 23.167 1.00 63.75 133 GLY B CA 1
ATOM 688 C C . GLY B 1 33 ? 56.992 57.848 24.627 1.00 66.60 133 GLY B C 1
ATOM 689 O O . GLY B 1 33 ? 56.416 56.822 24.991 1.00 65.75 133 GLY B O 1
ATOM 690 N N . PRO B 1 34 ? 57.606 58.664 25.495 1.00 67.62 134 PRO B N 1
ATOM 691 C CA . PRO B 1 34 ? 57.688 58.451 26.941 1.00 69.14 134 PRO B CA 1
ATOM 692 C C . PRO B 1 34 ? 56.406 57.932 27.581 1.00 70.89 134 PRO B C 1
ATOM 693 O O . PRO B 1 34 ? 56.441 57.370 28.678 1.00 71.49 134 PRO B O 1
ATOM 697 N N . HIS B 1 35 ? 55.274 58.121 26.904 1.00 70.36 135 HIS B N 1
ATOM 698 C CA . HIS B 1 35 ? 54.002 57.667 27.456 1.00 70.77 135 HIS B CA 1
ATOM 699 C C . HIS B 1 35 ? 53.279 56.617 26.619 1.00 68.40 135 HIS B C 1
ATOM 700 O O . HIS B 1 35 ? 52.118 56.302 26.872 1.00 67.94 135 HIS B O 1
ATOM 707 N N . CYS B 1 36 ? 53.973 56.075 25.626 1.00 65.67 136 CYS B N 1
ATOM 708 C CA . CYS B 1 36 ? 53.404 55.036 24.783 1.00 62.67 136 CYS B CA 1
ATOM 709 C C . CYS B 1 36 ? 54.494 54.367 23.943 1.00 61.21 136 CYS B C 1
ATOM 710 O O . CYS B 1 36 ? 55.011 54.955 22.996 1.00 60.70 136 CYS B O 1
ATOM 713 N N . PRO B 1 37 ? 54.850 53.118 24.295 1.00 59.74 137 PRO B N 1
ATOM 714 C CA . PRO B 1 37 ? 55.860 52.237 23.690 1.00 57.54 137 PRO B CA 1
ATOM 715 C C . PRO B 1 37 ? 55.775 52.013 22.186 1.00 57.48 137 PRO B C 1
ATOM 716 O O . PRO B 1 37 ? 56.751 51.595 21.550 1.00 56.10 137 PRO B O 1
ATOM 720 N N . THR B 1 38 ? 54.605 52.273 21.620 1.00 56.31 138 THR B N 1
ATOM 721 C CA . THR B 1 38 ? 54.409 52.071 20.196 1.00 54.80 138 THR B CA 1
ATOM 722 C C . THR B 1 38 ? 53.712 53.263 19.582 1.00 53.90 138 THR B C 1
ATOM 723 O O . THR B 1 38 ? 53.224 54.138 20.290 1.00 50.63 138 THR B O 1
ATOM 727 N N . ALA B 1 39 ? 53.682 53.292 18.256 1.00 52.48 139 ALA B N 1
ATOM 728 C CA . ALA B 1 39 ? 53.006 54.352 17.533 1.00 52.59 139 ALA B CA 1
ATOM 729 C C . ALA B 1 39 ? 51.506 54.132 17.741 1.00 50.82 139 ALA B C 1
ATOM 730 O O . ALA B 1 39 ? 51.076 53.046 18.128 1.00 51.51 139 ALA B O 1
ATOM 732 N N . GLN B 1 40 ? 50.715 55.167 17.497 1.00 47.93 140 GLN B N 1
ATOM 733 C CA . GLN B 1 40 ? 49.274 55.073 17.649 1.00 44.88 140 GLN B CA 1
ATOM 734 C C . GLN B 1 40 ? 48.611 55.647 16.407 1.00 42.50 140 GLN B C 1
ATOM 735 O O . GLN B 1 40 ? 48.957 56.738 15.953 1.00 46.07 140 GLN B O 1
ATOM 741 N N . LEU B 1 41 ? 47.667 54.889 15.864 1.00 41.02 141 LEU B N 1
ATOM 742 C CA . LEU B 1 41 ? 46.922 55.275 14.678 1.00 39.44 141 LEU B CA 1
ATOM 743 C C . LEU B 1 41 ? 45.511 55.670 15.058 1.00 36.54 141 LEU B C 1
ATOM 744 O O . LEU B 1 41 ? 44.717 54.828 15.493 1.00 36.29 141 LEU B O 1
ATOM 749 N N . ILE B 1 42 ? 45.193 56.946 14.897 1.00 31.92 142 ILE B N 1
ATOM 750 C CA . ILE B 1 42 ? 43.859 57.396 15.220 1.00 32.79 142 ILE B CA 1
ATOM 751 C C . ILE B 1 42 ? 43.128 57.888 13.986 1.00 33.80 142 ILE B C 1
ATOM 752 O O . ILE B 1 42 ? 43.509 58.894 13.391 1.00 33.39 142 ILE B O 1
ATOM 757 N N . ALA B 1 43 ? 42.085 57.156 13.599 1.00 30.37 143 ALA B N 1
ATOM 758 C CA . ALA B 1 43 ? 41.287 57.511 12.431 1.00 32.87 143 ALA B CA 1
ATOM 759 C C . ALA B 1 43 ? 39.971 58.186 12.826 1.00 33.69 143 ALA B C 1
ATOM 760 O O . ALA B 1 43 ? 39.345 57.829 13.826 1.00 34.13 143 ALA B O 1
ATOM 762 N N . THR B 1 44 ? 39.568 59.183 12.046 1.00 35.42 144 THR B N 1
ATOM 763 C CA . THR B 1 44 ? 38.311 59.864 12.283 1.00 35.04 144 THR B CA 1
ATOM 764 C C . THR B 1 44 ? 37.383 59.486 11.127 1.00 37.89 144 THR B C 1
ATOM 765 O O . THR B 1 44 ? 37.756 59.624 9.965 1.00 41.12 144 THR B O 1
ATOM 769 N N . LEU B 1 45 ? 36.192 58.987 11.439 1.00 39.07 145 LEU B N 1
ATOM 770 C CA . LEU B 1 45 ? 35.226 58.634 10.405 1.00 44.79 145 LEU B CA 1
ATOM 771 C C . LEU B 1 45 ? 34.461 59.918 10.054 1.00 49.00 145 LEU B C 1
ATOM 772 O O . LEU B 1 45 ? 34.623 60.940 10.731 1.00 46.03 145 LEU B O 1
ATOM 777 N N . LYS B 1 46 ? 33.645 59.885 9.002 1.00 53.19 146 LYS B N 1
ATOM 778 C CA . LYS B 1 46 ? 32.902 61.080 8.624 1.00 56.96 146 LYS B CA 1
ATOM 779 C C . LYS B 1 46 ? 31.911 61.487 9.697 1.00 57.94 146 LYS B C 1
ATOM 780 O O . LYS B 1 46 ? 31.726 62.675 9.956 1.00 60.57 146 LYS B O 1
ATOM 786 N N . ASN B 1 47 ? 31.286 60.503 10.331 1.00 59.04 147 ASN B N 1
ATOM 787 C CA . ASN B 1 47 ? 30.310 60.774 11.373 1.00 59.40 147 ASN B CA 1
ATOM 788 C C . ASN B 1 47 ? 30.916 61.307 12.669 1.00 57.92 147 ASN B C 1
ATOM 789 O O . ASN B 1 47 ? 30.215 61.421 13.676 1.00 60.48 147 ASN B O 1
ATOM 794 N N . GLY B 1 48 ? 32.210 61.624 12.648 1.00 54.90 148 GLY B N 1
ATOM 795 C CA . GLY B 1 48 ? 32.865 62.158 13.835 1.00 48.86 148 GLY B CA 1
ATOM 796 C C . GLY B 1 48 ? 33.538 61.145 14.749 1.00 46.07 148 GLY B C 1
ATOM 797 O O . GLY B 1 48 ? 34.444 61.491 15.508 1.00 45.82 148 GLY B O 1
ATOM 798 N N . ARG B 1 49 ? 33.094 59.897 14.690 1.00 42.65 149 ARG B N 1
ATOM 799 C CA . ARG B 1 49 ? 33.654 58.836 15.523 1.00 41.99 149 ARG B CA 1
ATOM 800 C C . ARG B 1 49 ? 35.170 58.685 15.335 1.00 39.78 149 ARG B C 1
ATOM 801 O O . ARG B 1 49 ? 35.692 58.877 14.236 1.00 39.04 149 ARG B O 1
ATOM 809 N N . LYS B 1 50 ? 35.872 58.351 16.411 1.00 36.16 150 LYS B N 1
ATOM 810 C CA . LYS B 1 50 ? 37.316 58.160 16.360 1.00 38.24 150 LYS B CA 1
ATOM 811 C C . LYS B 1 50 ? 37.650 56.744 16.784 1.00 38.60 150 LYS B C 1
ATOM 812 O O . LYS B 1 50 ? 37.068 56.212 17.730 1.00 36.89 150 LYS B O 1
ATOM 818 N N . ILE B 1 51 ? 38.593 56.126 16.090 1.00 38.83 151 ILE B N 1
ATOM 819 C CA . ILE B 1 51 ? 38.987 54.776 16.470 1.00 39.85 151 ILE B CA 1
ATOM 820 C C . ILE B 1 51 ? 40.491 54.599 16.389 1.00 37.97 151 ILE B C 1
ATOM 821 O O . ILE B 1 51 ? 41.196 55.345 15.695 1.00 39.95 151 ILE B O 1
ATOM 826 N N . CYS B 1 52 ? 40.976 53.610 17.116 1.00 34.07 152 CYS B N 1
ATOM 827 C CA . CYS B 1 52 ? 42.389 53.279 17.114 1.00 35.66 152 CYS B CA 1
ATOM 828 C C . CYS B 1 52 ? 42.528 52.093 16.164 1.00 35.85 152 CYS B C 1
ATOM 829 O O . CYS B 1 52 ? 41.716 51.162 16.181 1.00 37.42 152 CYS B O 1
ATOM 832 N N . LEU B 1 53 ? 43.556 52.134 15.333 1.00 35.25 153 LEU B N 1
ATOM 833 C CA . LEU B 1 53 ? 43.778 51.099 14.338 1.00 36.77 153 LEU B CA 1
ATOM 834 C C . LEU B 1 53 ? 44.932 50.157 14.646 1.00 36.73 153 LEU B C 1
ATOM 835 O O . LEU B 1 53 ? 45.926 50.573 15.237 1.00 36.91 153 LEU B O 1
ATOM 840 N N . ASP B 1 54 ? 44.785 48.896 14.240 1.00 35.52 154 ASP B N 1
ATOM 841 C CA . ASP B 1 54 ? 45.847 47.897 14.383 1.00 40.06 154 ASP B CA 1
ATOM 842 C C . ASP B 1 54 ? 47.039 48.455 13.580 1.00 42.29 154 ASP B C 1
ATOM 843 O O . ASP B 1 54 ? 46.843 49.131 12.566 1.00 43.99 154 ASP B O 1
ATOM 848 N N . LEU B 1 55 ? 48.267 48.166 14.000 1.00 45.31 155 LEU B N 1
ATOM 849 C CA . LEU B 1 55 ? 49.433 48.689 13.287 1.00 47.74 155 LEU B CA 1
ATOM 850 C C . LEU B 1 55 ? 49.799 47.992 11.979 1.00 48.17 155 LEU B C 1
ATOM 851 O O . LEU B 1 55 ? 50.707 48.423 11.276 1.00 54.29 155 LEU B O 1
ATOM 856 N N . GLN B 1 56 ? 49.081 46.926 11.653 1.00 46.79 156 GLN B N 1
ATOM 857 C CA . GLN B 1 56 ? 49.279 46.155 10.427 1.00 44.54 156 GLN B CA 1
ATOM 858 C C . GLN B 1 56 ? 49.598 47.060 9.211 1.00 44.29 156 GLN B C 1
ATOM 859 O O . GLN B 1 56 ? 48.737 47.774 8.691 1.00 42.98 156 GLN B O 1
ATOM 865 N N . ALA B 1 57 ? 50.836 47.006 8.739 1.00 44.41 157 ALA B N 1
ATOM 866 C CA . ALA B 1 57 ? 51.249 47.836 7.612 1.00 43.56 157 ALA B CA 1
ATOM 867 C C . ALA B 1 57 ? 50.251 47.911 6.451 1.00 44.78 157 ALA B C 1
ATOM 868 O O . ALA B 1 57 ? 49.867 49.005 6.020 1.00 44.69 157 ALA B O 1
ATOM 870 N N . PRO B 1 58 ? 49.832 46.758 5.910 1.00 43.75 158 PRO B N 1
ATOM 871 C CA . PRO B 1 58 ? 48.882 46.827 4.799 1.00 42.64 158 PRO B CA 1
ATOM 872 C C . PRO B 1 58 ? 47.652 47.689 5.094 1.00 42.74 158 PRO B C 1
ATOM 873 O O . PRO B 1 58 ? 47.125 48.355 4.206 1.00 43.97 158 PRO B O 1
ATOM 877 N N . LEU B 1 59 ? 47.204 47.698 6.342 1.00 40.98 159 LEU B N 1
ATOM 878 C CA . LEU B 1 59 ? 46.036 48.495 6.702 1.00 39.97 159 LEU B CA 1
ATOM 879 C C . LEU B 1 59 ? 46.233 50.016 6.572 1.00 38.82 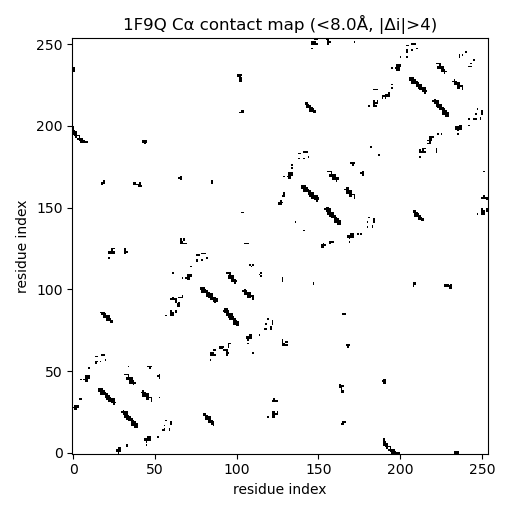159 LEU B C 1
ATOM 880 O O . LEU B 1 59 ? 45.557 50.665 5.777 1.00 35.90 159 LEU B O 1
ATOM 885 N N . TYR B 1 60 ? 47.149 50.590 7.346 1.00 40.43 160 TYR B N 1
ATOM 886 C CA . TYR B 1 60 ? 47.379 52.037 7.268 1.00 43.33 160 TYR B CA 1
ATOM 887 C C . TYR B 1 60 ? 47.905 52.486 5.903 1.00 42.58 160 TYR B C 1
ATOM 888 O O . TYR B 1 60 ? 47.688 53.625 5.498 1.00 40.61 160 TYR B O 1
ATOM 897 N N . LYS B 1 61 ? 48.613 51.608 5.199 1.00 42.80 161 LYS B N 1
ATOM 898 C CA . LYS B 1 61 ? 49.109 51.971 3.877 1.00 45.14 161 LYS B CA 1
ATOM 899 C C . LYS B 1 61 ? 47.906 52.122 2.946 1.00 43.06 161 LYS B C 1
ATOM 900 O O . LYS B 1 61 ? 47.816 53.070 2.168 1.00 44.12 161 LYS B O 1
ATOM 906 N N . LYS B 1 62 ? 46.971 51.189 3.034 1.00 37.66 162 LYS B N 1
ATOM 907 C CA . LYS B 1 62 ? 45.795 51.271 2.190 1.00 39.62 162 LYS B CA 1
ATOM 908 C C . LYS B 1 62 ? 44.985 52.504 2.579 1.00 40.36 162 LYS B C 1
ATOM 909 O O . LYS B 1 62 ? 44.366 53.151 1.734 1.00 37.26 162 LYS B O 1
ATOM 915 N N . ILE B 1 63 ? 44.999 52.834 3.867 1.00 39.88 163 ILE B N 1
ATOM 916 C CA . ILE B 1 63 ? 44.264 53.987 4.354 1.00 40.28 163 ILE B CA 1
ATOM 917 C C . ILE B 1 63 ? 44.903 55.328 3.970 1.00 41.75 163 ILE B C 1
ATOM 918 O O . ILE B 1 63 ? 44.202 56.247 3.558 1.00 36.35 163 ILE B O 1
ATOM 923 N N . ILE B 1 64 ? 46.226 55.437 4.079 1.00 44.86 164 ILE B N 1
ATOM 924 C CA . ILE B 1 64 ? 46.893 56.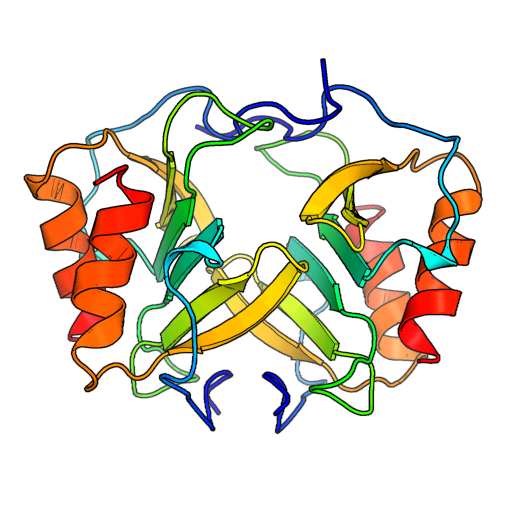689 3.731 1.00 46.93 164 ILE B CA 1
ATOM 925 C C . ILE B 1 64 ? 46.825 56.943 2.238 1.00 50.18 164 ILE B C 1
ATOM 926 O O . ILE B 1 64 ? 46.591 58.070 1.803 1.00 48.37 164 ILE B O 1
ATOM 931 N N . LYS B 1 65 ? 47.031 55.896 1.448 1.00 54.03 165 LYS B N 1
ATOM 932 C CA . LYS B 1 65 ? 46.956 56.055 0.004 1.00 57.33 165 LYS B CA 1
ATOM 933 C C . LYS B 1 65 ? 45.571 56.587 -0.385 1.00 59.34 165 LYS B C 1
ATOM 934 O O . LYS B 1 65 ? 45.455 57.451 -1.247 1.00 61.38 165 LYS B O 1
ATOM 940 N N . LYS B 1 66 ? 44.524 56.081 0.256 1.00 57.60 166 LYS B N 1
ATOM 941 C CA . LYS B 1 66 ? 43.175 56.516 -0.071 1.00 58.71 166 LYS B CA 1
ATOM 942 C C . LYS B 1 66 ? 42.881 57.956 0.385 1.00 60.33 166 LYS B C 1
ATOM 943 O O . LYS B 1 66 ? 42.336 58.750 -0.380 1.00 59.00 166 LYS B O 1
ATOM 949 N N . LEU B 1 67 ? 43.242 58.297 1.619 1.00 58.27 167 LEU B N 1
ATOM 950 C CA . LEU B 1 67 ? 42.998 59.652 2.122 1.00 58.27 167 LEU B CA 1
ATOM 951 C C . LEU B 1 67 ? 43.777 60.656 1.280 1.00 61.70 167 LEU B C 1
ATOM 952 O O . LEU B 1 67 ? 43.286 61.749 0.978 1.00 62.81 167 LEU B O 1
ATOM 957 N N . LEU B 1 68 ? 44.998 60.273 0.919 1.00 63.03 168 LEU B N 1
ATOM 958 C CA . LEU B 1 68 ? 45.892 61.107 0.127 1.00 65.10 168 LEU B CA 1
ATOM 959 C C . LEU B 1 68 ? 45.572 61.018 -1.363 1.00 68.37 168 LEU B C 1
ATOM 960 O O . LEU B 1 68 ? 46.438 61.256 -2.200 1.00 69.40 168 LEU B O 1
ATOM 965 N N . GLU B 1 69 ? 44.324 60.697 -1.689 1.00 72.08 169 GLU B N 1
ATOM 966 C CA . GLU B 1 69 ? 43.918 60.550 -3.078 1.00 74.15 169 GLU B CA 1
ATOM 967 C C . GLU B 1 69 ? 42.404 60.740 -3.244 1.00 74.79 169 GLU B C 1
ATOM 968 O O . GLU B 1 69 ? 41.894 60.829 -4.366 1.00 75.13 169 GLU B O 1
ATOM 974 N N . SER B 1 70 ? 41.703 60.806 -2.113 1.00 76.09 170 SER B N 1
ATOM 975 C CA . SER B 1 70 ? 40.252 60.985 -2.074 1.00 77.09 170 SER B CA 1
ATOM 976 C C . SER B 1 70 ? 39.472 59.780 -2.599 1.00 77.67 170 SER B C 1
ATOM 977 O O . SER B 1 70 ? 40.014 58.654 -2.593 1.00 77.30 170 SER B O 1
ATOM 981 N N . GLN C 1 9 ? 33.644 49.253 23.823 1.00 79.99 209 GLN C N 1
ATOM 982 C CA . GLN C 1 9 ? 34.373 49.525 22.553 1.00 79.77 209 GLN C CA 1
ATOM 983 C C . GLN C 1 9 ? 34.680 51.020 22.394 1.00 77.87 209 GLN C C 1
ATOM 984 O O . GLN C 1 9 ? 34.752 51.538 21.276 1.00 76.49 209 GLN C O 1
ATOM 990 N N . CYS C 1 10 ? 34.858 51.714 23.515 1.00 75.82 210 CYS C N 1
ATOM 991 C CA . CYS C 1 10 ? 35.189 53.138 23.482 1.00 72.79 210 CYS C CA 1
ATOM 992 C C . CYS C 1 10 ? 36.675 53.298 23.180 1.00 71.52 210 CYS C C 1
ATOM 993 O O . CYS C 1 10 ? 37.459 52.362 23.336 1.00 71.63 210 CYS C O 1
ATOM 996 N N . LEU C 1 11 ? 37.062 54.492 22.756 1.00 69.78 211 LEU C N 1
ATOM 997 C CA . LEU C 1 11 ? 38.462 54.759 22.472 1.00 68.83 211 LEU C CA 1
ATOM 998 C C . LEU C 1 11 ? 39.102 55.127 23.809 1.00 68.21 211 LEU C C 1
ATOM 999 O O . LEU C 1 11 ? 40.254 54.781 24.086 1.00 68.12 211 LEU C O 1
ATOM 1004 N N . CYS C 1 12 ? 38.321 55.814 24.639 1.00 66.39 212 CYS C N 1
ATOM 1005 C CA . CYS C 1 12 ? 38.753 56.254 25.960 1.00 63.15 212 CYS C CA 1
ATOM 1006 C C . CYS C 1 12 ? 38.474 55.230 27.055 1.00 64.62 212 CYS C C 1
ATOM 1007 O O . CYS C 1 12 ? 37.500 55.354 27.798 1.00 62.35 212 CYS C O 1
ATOM 1010 N N . VAL C 1 13 ? 39.330 54.220 27.154 1.00 65.47 213 VAL C N 1
ATOM 1011 C CA . VAL C 1 13 ? 39.163 53.194 28.174 1.00 67.52 213 VAL C CA 1
ATOM 1012 C C . VAL C 1 13 ? 39.834 53.614 29.480 1.00 67.78 213 VAL C C 1
ATOM 1013 O O . VAL C 1 13 ? 39.203 53.619 30.532 1.00 69.40 213 VAL C O 1
ATOM 1017 N N . LYS C 1 14 ? 41.112 53.978 29.400 1.00 68.57 214 LYS C N 1
ATOM 1018 C CA . LYS C 1 14 ? 41.881 54.407 30.566 1.00 69.63 214 LYS C CA 1
ATOM 1019 C C . LYS C 1 14 ? 42.105 55.923 30.545 1.00 69.65 214 LYS C C 1
ATOM 1020 O O . LYS C 1 14 ? 42.834 56.444 29.689 1.00 69.07 214 LYS C O 1
ATOM 1026 N N . THR C 1 15 ? 41.482 56.627 31.489 1.00 68.70 215 THR C N 1
ATOM 1027 C CA . THR C 1 15 ? 41.609 58.082 31.570 1.00 67.29 215 THR C CA 1
ATOM 1028 C C . THR C 1 15 ? 42.681 58.578 32.553 1.00 68.57 215 THR C C 1
ATOM 1029 O O . THR C 1 15 ? 43.343 57.785 33.231 1.00 66.93 215 THR C O 1
ATOM 1033 N N . THR C 1 16 ? 42.849 59.899 32.606 1.00 71.40 216 THR C N 1
ATOM 1034 C CA . THR C 1 16 ? 43.838 60.538 33.471 1.00 74.40 216 THR C CA 1
ATOM 1035 C C . THR C 1 16 ? 43.485 61.980 33.804 1.00 76.30 216 THR C C 1
ATOM 1036 O O . THR C 1 16 ? 42.777 62.644 33.050 1.00 76.51 216 THR C O 1
ATOM 1040 N N . SER C 1 17 ? 43.998 62.447 34.941 1.00 77.92 217 SER C N 1
ATOM 1041 C CA . SER C 1 17 ? 43.804 63.815 35.420 1.00 79.51 217 SER C CA 1
ATOM 1042 C C . SER C 1 17 ? 45.203 64.371 35.671 1.00 79.72 217 SER C C 1
ATOM 1043 O O . SER C 1 17 ? 45.380 65.431 36.273 1.00 78.56 217 SER C O 1
ATOM 1046 N N . GLN C 1 18 ? 46.192 63.623 35.198 1.00 81.71 218 GLN C N 1
ATOM 1047 C CA . GLN C 1 18 ? 47.592 63.994 35.336 1.00 84.83 218 GLN C CA 1
ATOM 1048 C C . GLN C 1 18 ? 48.004 64.892 34.174 1.00 86.32 218 GLN C C 1
ATOM 1049 O O . GLN C 1 18 ? 48.960 64.591 33.455 1.00 86.42 218 GLN C O 1
ATOM 1055 N N . VAL C 1 19 ? 47.281 65.996 33.998 1.00 87.13 219 VAL C N 1
ATOM 1056 C CA . VAL C 1 19 ? 47.563 66.927 32.909 1.00 87.79 219 VAL C CA 1
ATOM 1057 C C . VAL C 1 19 ? 47.594 68.387 33.357 1.00 88.10 219 VAL C C 1
ATOM 1058 O O . VAL C 1 19 ? 46.753 68.828 34.139 1.00 87.98 219 VAL C O 1
ATOM 1062 N N . ARG C 1 20 ? 48.571 69.132 32.852 1.00 88.61 220 ARG C N 1
ATOM 1063 C CA . ARG C 1 20 ? 48.695 70.547 33.174 1.00 88.95 220 ARG C CA 1
ATOM 1064 C C . ARG C 1 20 ? 47.838 71.318 32.172 1.00 88.24 220 ARG C C 1
ATOM 1065 O O . ARG C 1 20 ? 48.199 71.425 31.000 1.00 89.73 220 ARG C O 1
ATOM 1073 N N . PRO C 1 21 ? 46.687 71.862 32.615 1.00 86.48 221 PRO C N 1
ATOM 1074 C CA . PRO C 1 21 ? 45.789 72.618 31.732 1.00 85.51 221 PRO C CA 1
ATOM 1075 C C . PRO C 1 21 ? 46.499 73.486 30.687 1.00 85.39 221 PRO C C 1
ATOM 1076 O O . PRO C 1 21 ? 46.082 73.542 29.527 1.00 84.97 221 PRO C O 1
ATOM 1080 N N . ARG C 1 22 ? 47.575 74.149 31.101 1.00 84.30 222 ARG C N 1
ATOM 1081 C CA . ARG C 1 22 ? 48.342 75.018 30.211 1.00 82.54 222 ARG C CA 1
ATOM 1082 C C . ARG C 1 22 ? 48.947 74.254 29.038 1.00 78.03 222 ARG C C 1
ATOM 1083 O O . ARG C 1 22 ? 49.455 74.858 28.097 1.00 77.36 222 ARG C O 1
ATOM 1091 N N . HIS C 1 23 ? 48.913 72.929 29.101 1.00 74.16 223 HIS C N 1
ATOM 1092 C CA . HIS C 1 23 ? 49.482 72.111 28.035 1.00 70.22 223 HIS C CA 1
ATOM 1093 C C . HIS C 1 23 ? 48.450 71.571 27.056 1.00 64.38 223 HIS C C 1
ATOM 1094 O O . HIS C 1 23 ? 48.796 70.936 26.055 1.00 62.76 223 HIS C O 1
ATOM 1101 N N . ILE C 1 24 ? 47.183 71.822 27.351 1.00 57.17 224 ILE C N 1
ATOM 1102 C CA . ILE C 1 24 ? 46.113 71.376 26.480 1.00 53.70 224 ILE C CA 1
ATOM 1103 C C . ILE C 1 24 ? 45.915 72.439 25.416 1.00 51.31 224 ILE C C 1
ATOM 1104 O O . ILE C 1 24 ? 45.690 73.606 25.735 1.00 49.80 224 ILE C O 1
ATOM 1109 N N . THR C 1 25 ? 46.020 72.032 24.156 1.00 48.94 225 THR C N 1
ATOM 1110 C CA . THR C 1 25 ? 45.838 72.946 23.033 1.00 47.95 225 THR C CA 1
ATOM 1111 C C . THR C 1 25 ? 44.432 72.819 22.436 1.00 47.24 225 THR C C 1
ATOM 1112 O O . THR C 1 25 ? 43.991 73.692 21.699 1.00 46.54 225 THR C O 1
ATOM 1116 N N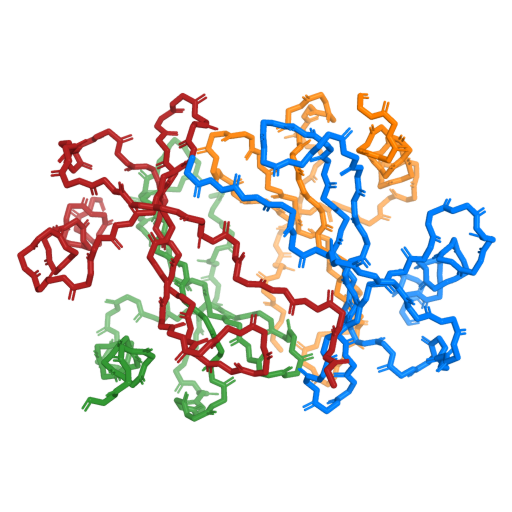 . SER C 1 26 ? 43.738 71.726 22.747 1.00 44.69 226 SER C N 1
ATOM 1117 C CA . SER C 1 26 ? 42.386 71.525 22.244 1.00 46.25 226 SER C CA 1
ATOM 1118 C C . SER C 1 26 ? 41.668 70.408 22.997 1.00 46.15 226 SER C C 1
ATOM 1119 O O . SER C 1 26 ? 42.300 69.513 23.565 1.00 46.70 226 SER C O 1
ATOM 1122 N N . LEU C 1 27 ? 40.340 70.465 22.980 1.00 45.53 227 LEU C N 1
ATOM 1123 C CA . LEU C 1 27 ? 39.510 69.484 23.671 1.00 45.96 227 LEU C CA 1
ATOM 1124 C C . LEU C 1 27 ? 38.340 69.056 22.789 1.00 47.09 227 LEU C C 1
ATOM 1125 O O . LEU C 1 27 ? 37.571 69.898 22.325 1.00 43.90 227 LEU C O 1
ATOM 1130 N N . GLU C 1 28 ? 38.222 67.755 22.537 1.00 46.11 228 GLU C N 1
ATOM 1131 C CA . GLU C 1 28 ? 37.112 67.255 21.740 1.00 47.53 228 GLU C CA 1
ATOM 1132 C C . GLU C 1 28 ? 36.135 66.532 22.647 1.00 47.69 228 GLU C C 1
ATOM 1133 O O . GLU C 1 28 ? 36.516 65.636 23.401 1.00 47.41 228 GLU C O 1
ATOM 1139 N N . VAL C 1 29 ? 34.875 66.935 22.585 1.00 48.88 229 VAL C N 1
ATOM 1140 C CA . VAL C 1 29 ? 33.850 66.286 23.382 1.00 50.02 229 VAL C CA 1
ATOM 1141 C C . VAL C 1 29 ? 33.066 65.434 22.398 1.00 50.00 229 VAL C C 1
ATOM 1142 O O . VAL C 1 29 ? 32.450 65.960 21.473 1.00 49.58 229 VAL C O 1
ATOM 1146 N N . ILE C 1 30 ? 33.114 64.118 22.591 1.00 51.56 230 ILE C N 1
ATOM 1147 C CA . ILE C 1 30 ? 32.433 63.169 21.717 1.00 52.07 230 ILE C CA 1
ATOM 1148 C C . ILE C 1 30 ? 31.212 62.577 22.415 1.00 53.99 230 ILE C C 1
ATOM 1149 O O . ILE C 1 30 ? 31.283 62.142 23.568 1.00 55.26 230 ILE C O 1
ATOM 1154 N N . LYS C 1 31 ? 30.087 62.565 21.712 1.00 55.39 231 LYS C N 1
ATOM 1155 C CA . LYS C 1 31 ? 28.847 62.043 22.273 1.00 58.70 231 LYS C CA 1
ATOM 1156 C C . LYS C 1 31 ? 28.853 60.522 22.340 1.00 58.72 231 LYS C C 1
ATOM 1157 O O . LYS C 1 31 ? 29.390 59.853 21.454 1.00 58.18 231 LYS C O 1
ATOM 1163 N N . ALA C 1 32 ? 28.266 59.979 23.402 1.00 60.06 232 ALA C N 1
ATOM 1164 C CA . ALA C 1 32 ? 28.186 58.535 23.561 1.00 62.48 232 ALA C CA 1
ATOM 1165 C C . ALA C 1 32 ? 27.402 57.999 22.372 1.00 63.96 232 ALA C C 1
ATOM 1166 O O . ALA C 1 32 ? 26.416 58.610 21.948 1.00 64.77 232 ALA C O 1
ATOM 1168 N N . GLY C 1 33 ? 27.843 56.871 21.825 1.00 65.65 233 GLY C N 1
ATOM 1169 C CA . GLY C 1 33 ? 27.146 56.299 20.686 1.00 67.22 233 GLY C CA 1
ATOM 1170 C C . GLY C 1 33 ? 27.077 54.778 20.652 1.00 68.34 233 GLY C C 1
ATOM 1171 O O . GLY C 1 33 ? 27.331 54.102 21.653 1.00 67.42 233 GLY C O 1
ATOM 1172 N N . PRO C 1 34 ? 26.726 54.209 19.492 1.00 69.48 234 PRO C N 1
ATOM 1173 C CA . PRO C 1 34 ? 26.618 52.759 19.309 1.00 69.58 234 PRO C CA 1
ATOM 1174 C C . PRO C 1 34 ? 27.905 52.008 19.653 1.00 70.71 234 PRO C C 1
ATOM 1175 O O . PRO C 1 34 ? 27.876 50.809 19.939 1.00 69.75 234 PRO C O 1
ATOM 1179 N N . HIS C 1 35 ? 29.035 52.707 19.626 1.00 71.81 235 HIS C N 1
ATOM 1180 C CA . HIS C 1 35 ? 30.314 52.062 19.920 1.00 73.10 235 HIS C CA 1
ATOM 1181 C C . HIS C 1 35 ? 30.920 52.501 21.244 1.00 71.72 235 HIS C C 1
ATOM 1182 O O . HIS C 1 35 ? 32.051 52.139 21.570 1.00 72.00 235 HIS C O 1
ATOM 1189 N N . CYS C 1 36 ? 30.160 53.283 22.002 1.00 69.78 236 CYS C N 1
ATOM 1190 C CA . CYS C 1 36 ? 30.605 53.759 23.303 1.00 69.21 236 CYS C CA 1
ATOM 1191 C C . CYS C 1 36 ? 29.410 54.250 24.111 1.00 69.49 236 CYS C C 1
ATOM 1192 O O . CYS C 1 36 ? 28.719 55.187 23.708 1.00 69.26 236 CYS C O 1
ATOM 1195 N N . PRO C 1 37 ? 29.159 53.615 25.271 1.00 68.42 237 PRO C N 1
ATOM 1196 C CA . PRO C 1 37 ? 28.070 53.897 26.211 1.00 67.77 237 PRO C CA 1
ATOM 1197 C C . PRO C 1 37 ? 28.121 55.279 26.824 1.00 66.62 237 PRO C C 1
ATOM 1198 O O . PRO C 1 37 ? 27.091 55.847 27.176 1.00 68.21 237 PRO C O 1
ATOM 1202 N N . THR C 1 38 ? 29.327 55.815 26.953 1.00 65.86 238 THR C N 1
ATOM 1203 C CA . THR C 1 38 ? 29.518 57.124 27.558 1.00 64.27 238 THR C CA 1
ATOM 1204 C C . THR C 1 38 ? 30.201 58.131 26.639 1.00 62.97 238 THR C C 1
ATOM 1205 O O . THR C 1 38 ? 30.808 57.769 25.629 1.00 62.26 238 THR C O 1
ATOM 1209 N N . ALA C 1 39 ? 30.090 59.403 27.003 1.00 60.58 239 ALA C N 1
ATOM 1210 C CA . ALA C 1 39 ? 30.720 60.470 26.243 1.00 56.07 239 ALA C CA 1
ATOM 1211 C C . ALA C 1 39 ? 32.220 60.392 26.521 1.00 52.43 239 ALA C C 1
ATOM 1212 O O . ALA C 1 39 ? 32.638 59.912 27.580 1.00 48.28 239 ALA C O 1
ATOM 1214 N N . GLN C 1 40 ? 33.021 60.864 25.569 1.00 49.34 240 GLN C N 1
ATOM 1215 C CA . GLN C 1 40 ? 34.472 60.851 25.711 1.00 48.03 240 GLN C CA 1
ATOM 1216 C C . GLN C 1 40 ? 35.100 62.236 25.603 1.00 45.97 240 GLN C C 1
ATOM 1217 O O . GLN C 1 40 ? 34.635 63.086 24.841 1.00 43.17 240 GLN C O 1
ATOM 1223 N N . LEU C 1 41 ? 36.163 62.446 26.374 1.00 45.56 241 LEU C N 1
ATOM 1224 C CA . LEU C 1 41 ? 36.891 63.715 26.387 1.00 47.13 241 LEU C CA 1
ATOM 1225 C C . LEU C 1 41 ? 38.318 63.470 25.934 1.00 44.84 241 LEU C C 1
ATOM 1226 O O . LEU C 1 41 ? 39.107 62.856 26.647 1.00 45.88 241 LEU C O 1
ATOM 1231 N N . ILE C 1 42 ? 38.647 63.953 24.745 1.00 43.44 242 ILE C N 1
ATOM 1232 C CA . ILE C 1 42 ? 39.985 63.757 24.210 1.00 42.76 242 ILE C CA 1
ATOM 1233 C C . ILE C 1 42 ? 40.717 65.072 24.144 1.00 42.33 242 ILE C C 1
ATOM 1234 O O . ILE C 1 42 ? 40.334 65.973 23.404 1.00 46.43 242 ILE C O 1
ATOM 1239 N N . ALA C 1 43 ? 41.775 65.175 24.932 1.00 43.74 243 ALA C N 1
ATOM 1240 C CA . ALA C 1 43 ? 42.568 66.391 24.976 1.00 46.33 243 ALA C CA 1
ATOM 1241 C C . ALA C 1 43 ? 43.870 66.222 24.219 1.00 46.79 243 ALA C C 1
ATOM 1242 O O . ALA C 1 43 ? 44.444 65.135 24.172 1.00 46.85 243 ALA C O 1
ATOM 1244 N N . THR C 1 44 ? 44.320 67.309 23.609 1.00 49.19 244 THR C N 1
ATOM 1245 C CA . THR C 1 44 ? 45.574 67.308 22.879 1.00 50.59 244 THR C CA 1
ATOM 1246 C C . THR C 1 44 ? 46.523 68.245 23.617 1.00 51.46 244 THR C C 1
ATOM 1247 O O . THR C 1 44 ? 46.147 69.359 23.986 1.00 45.68 244 THR C O 1
ATOM 1251 N N . LEU C 1 45 ? 47.744 67.774 23.844 1.00 54.61 245 LEU C N 1
ATOM 1252 C CA . LEU C 1 45 ? 48.765 68.565 24.525 1.00 59.18 245 LEU C CA 1
ATOM 1253 C C . LEU C 1 45 ? 49.580 69.264 23.445 1.00 60.70 245 LEU C C 1
ATOM 1254 O O . LEU C 1 45 ? 49.474 68.911 22.270 1.00 58.65 245 LEU C O 1
ATOM 1259 N N . LYS C 1 46 ? 50.392 70.246 23.820 1.00 64.22 246 LYS C N 1
ATOM 1260 C CA . LYS C 1 46 ? 51.183 70.942 22.813 1.00 69.34 246 LYS C CA 1
ATOM 1261 C C . LYS C 1 46 ? 52.096 69.948 22.091 1.00 71.68 246 LYS C C 1
ATOM 1262 O O . LYS C 1 46 ? 52.342 70.065 20.892 1.00 71.60 246 LYS C O 1
ATOM 1268 N N . ASN C 1 47 ? 52.574 68.957 22.833 1.00 74.81 247 ASN C N 1
ATOM 1269 C CA . ASN C 1 47 ? 53.455 67.924 22.297 1.00 77.56 247 ASN C CA 1
ATOM 1270 C C . ASN C 1 47 ? 52.791 67.225 21.103 1.00 78.96 247 ASN C C 1
ATOM 1271 O O . ASN C 1 47 ? 53.463 66.591 20.282 1.00 80.64 247 ASN C O 1
ATOM 1276 N N . GLY C 1 48 ? 51.468 67.351 21.015 1.00 77.22 248 GLY C N 1
ATOM 1277 C CA . GLY C 1 48 ? 50.719 66.706 19.950 1.00 76.77 248 GLY C CA 1
ATOM 1278 C C . GLY C 1 48 ? 50.060 65.475 20.545 1.00 77.12 248 GLY C C 1
ATOM 1279 O O . GLY C 1 48 ? 49.117 64.902 19.983 1.00 75.53 248 GLY C O 1
ATOM 1280 N N . ARG C 1 49 ? 50.580 65.088 21.709 1.00 75.54 249 ARG C N 1
ATOM 1281 C CA . ARG C 1 49 ? 50.126 63.937 22.481 1.00 73.76 249 ARG C CA 1
ATOM 1282 C C . ARG C 1 49 ? 48.638 64.057 22.815 1.00 71.21 249 ARG C C 1
ATOM 1283 O O . ARG C 1 49 ? 48.170 65.114 23.244 1.00 70.87 249 ARG C O 1
ATOM 1291 N N . LYS C 1 50 ? 47.901 62.969 22.607 1.00 68.19 250 LYS C N 1
ATOM 1292 C CA . LYS C 1 50 ? 46.466 62.941 22.878 1.00 63.82 250 LYS C CA 1
ATOM 1293 C C . LYS C 1 50 ? 46.124 62.045 24.064 1.00 63.08 250 LYS C C 1
ATOM 1294 O O . LYS C 1 50 ? 46.569 60.900 24.128 1.00 65.64 250 LYS C O 1
ATOM 1300 N N . ILE C 1 51 ? 45.328 62.561 24.997 1.00 60.12 251 ILE C N 1
ATOM 1301 C CA . ILE C 1 51 ? 44.929 61.772 26.160 1.00 58.71 251 ILE C CA 1
ATOM 1302 C C . ILE C 1 51 ? 43.448 61.935 26.472 1.00 57.19 251 ILE C C 1
ATOM 1303 O O . ILE C 1 51 ? 42.814 62.909 26.060 1.00 53.63 251 ILE C O 1
ATOM 1308 N N . CYS C 1 52 ? 42.897 60.966 27.197 1.00 55.93 252 CYS C N 1
ATOM 1309 C CA . CYS C 1 52 ? 41.492 61.007 27.580 1.00 55.63 252 CYS C CA 1
ATOM 1310 C C . CYS C 1 52 ? 41.363 61.564 28.979 1.00 57.06 252 CYS C C 1
ATOM 1311 O O . CYS C 1 52 ? 42.127 61.197 29.871 1.00 58.17 252 CYS C O 1
ATOM 1314 N N . LEU C 1 53 ? 40.387 62.442 29.173 1.00 57.31 253 LEU C N 1
ATOM 1315 C CA . LEU C 1 53 ? 40.162 63.038 30.479 1.00 57.01 253 LEU C CA 1
ATOM 1316 C C . LEU C 1 53 ? 38.979 62.367 31.166 1.00 60.66 253 LEU C C 1
ATOM 1317 O O . LEU C 1 53 ? 38.072 61.839 30.512 1.00 62.98 253 LEU C O 1
ATOM 1322 N N . ASP C 1 54 ? 39.002 62.391 32.492 1.00 62.34 254 ASP C N 1
ATOM 1323 C CA . ASP C 1 54 ? 37.960 61.791 33.315 1.00 65.16 254 ASP C CA 1
ATOM 1324 C C . ASP C 1 54 ? 36.686 62.648 33.348 1.00 66.81 254 ASP C C 1
ATOM 1325 O O . ASP C 1 54 ? 36.710 63.788 33.810 1.00 68.15 254 ASP C O 1
ATOM 1330 N N . LEU C 1 55 ? 35.579 62.092 32.853 1.00 69.69 255 LEU C N 1
ATOM 1331 C CA . LEU C 1 55 ? 34.289 62.788 32.819 1.00 72.03 255 LEU C CA 1
ATOM 1332 C C . LEU C 1 55 ? 33.745 63.071 34.209 1.00 73.66 255 LEU C C 1
ATOM 1333 O O . LEU C 1 55 ? 32.807 63.855 34.369 1.00 71.81 255 LEU C O 1
ATOM 1338 N N . GLN C 1 56 ? 34.322 62.421 35.212 1.00 76.29 256 GLN C N 1
ATOM 1339 C CA . GLN C 1 56 ? 33.876 62.605 36.587 1.00 80.68 256 GLN C CA 1
ATOM 1340 C C . GLN C 1 56 ? 34.803 63.500 37.401 1.00 80.90 256 GLN C C 1
ATOM 1341 O O . GLN C 1 56 ? 34.412 64.019 38.449 1.00 82.07 256 GLN C O 1
ATOM 1347 N N . ALA C 1 57 ? 36.029 63.685 36.919 1.00 81.24 257 ALA C N 1
ATOM 1348 C CA . ALA C 1 57 ? 36.996 64.533 37.610 1.00 80.59 257 ALA C CA 1
ATOM 1349 C C . ALA C 1 57 ? 36.668 65.991 37.305 1.00 80.88 257 ALA C C 1
ATOM 1350 O O . ALA C 1 57 ? 36.207 66.314 36.210 1.00 79.99 257 ALA C O 1
ATOM 1352 N N . PRO C 1 58 ? 36.883 66.888 38.282 1.00 80.61 258 PRO C N 1
ATOM 1353 C CA . PRO C 1 58 ? 36.607 68.321 38.123 1.00 80.00 258 PRO C CA 1
ATOM 1354 C C . PRO C 1 58 ? 37.596 69.075 37.231 1.00 78.35 258 PRO C C 1
ATOM 1355 O O . PRO C 1 58 ? 37.368 70.237 36.887 1.00 77.35 258 PRO C O 1
ATOM 1359 N N . LEU C 1 59 ? 38.683 68.414 36.852 1.00 76.10 259 LEU C N 1
ATOM 1360 C CA . LEU C 1 59 ? 39.704 69.050 36.031 1.00 75.40 259 LEU C CA 1
ATOM 1361 C C . LEU C 1 59 ? 39.214 69.608 34.691 1.00 75.22 259 LEU C C 1
ATOM 1362 O O . LEU C 1 59 ? 39.375 70.801 34.422 1.00 72.75 259 LEU C O 1
ATOM 1367 N N . TYR C 1 60 ? 38.620 68.757 33.855 1.00 74.61 260 TYR C N 1
ATOM 1368 C CA . TYR C 1 60 ? 38.157 69.201 32.543 1.00 76.23 260 TYR C CA 1
ATOM 1369 C C . TYR C 1 60 ? 37.249 70.420 32.614 1.00 77.40 260 TYR C C 1
ATOM 1370 O O . TYR C 1 60 ? 37.155 71.177 31.651 1.00 78.02 260 TYR C O 1
ATOM 1379 N N . LYS C 1 61 ? 36.581 70.604 33.750 1.00 77.54 261 LYS C N 1
ATOM 1380 C CA . LYS C 1 61 ? 35.682 71.738 33.930 1.00 78.09 261 LYS C CA 1
ATOM 1381 C C . LYS C 1 61 ? 36.443 73.056 33.767 1.00 78.53 261 LYS C C 1
ATOM 1382 O O . LYS C 1 61 ? 36.010 73.959 33.045 1.00 76.98 261 LYS C O 1
ATOM 1388 N N . LYS C 1 62 ? 37.583 73.157 34.440 1.00 78.73 262 LYS C N 1
ATOM 1389 C CA . LYS C 1 62 ? 38.389 74.366 34.369 1.00 80.04 262 LYS C CA 1
ATOM 1390 C C . LYS C 1 62 ? 39.290 74.331 33.137 1.00 78.48 262 LYS C C 1
ATOM 1391 O O . LYS C 1 62 ? 39.794 75.366 32.693 1.00 78.09 262 LYS C O 1
ATOM 1397 N N . ILE C 1 63 ? 39.484 73.137 32.584 1.00 76.74 263 ILE C N 1
ATOM 1398 C CA . ILE C 1 63 ? 40.303 72.984 31.388 1.00 74.05 263 ILE C CA 1
ATOM 1399 C C . ILE C 1 63 ? 39.611 73.670 30.222 1.00 73.32 263 ILE C C 1
ATOM 1400 O O . ILE C 1 63 ? 40.220 74.469 29.514 1.00 72.34 263 ILE C O 1
ATOM 1405 N N . ILE C 1 64 ? 38.336 73.349 30.027 1.00 71.96 264 ILE C N 1
ATOM 1406 C CA . ILE C 1 64 ? 37.563 73.950 28.951 1.00 72.41 264 ILE C CA 1
ATOM 1407 C C . ILE C 1 64 ? 37.506 75.467 29.074 1.00 70.52 264 ILE C C 1
ATOM 1408 O O . ILE C 1 64 ? 37.392 76.166 28.069 1.00 71.94 264 ILE C O 1
ATOM 1413 N N . LYS C 1 65 ? 37.589 75.979 30.299 1.00 70.72 265 LYS C N 1
ATOM 1414 C CA . LYS C 1 65 ? 37.539 77.423 30.526 1.00 69.50 265 LYS C CA 1
ATOM 1415 C C . LYS C 1 65 ? 38.830 78.103 30.074 1.00 68.01 265 LYS C C 1
ATOM 1416 O O . LYS C 1 65 ? 38.810 79.213 29.547 1.00 65.75 265 LYS C O 1
ATOM 1422 N N . LYS C 1 66 ? 39.951 77.426 30.288 1.00 68.20 266 LYS C N 1
ATOM 1423 C CA . LYS C 1 66 ? 41.254 77.941 29.895 1.00 70.77 266 LYS C CA 1
ATOM 1424 C C . LYS C 1 66 ? 41.348 78.078 28.367 1.00 71.41 266 LYS C C 1
ATOM 1425 O O . LYS C 1 66 ? 41.867 79.076 27.859 1.00 71.02 266 LYS C O 1
ATOM 1431 N N . LEU C 1 67 ? 40.842 77.076 27.644 1.00 70.65 267 LEU C N 1
ATOM 1432 C CA . LEU C 1 67 ? 40.866 77.075 26.180 1.00 69.98 267 LEU C CA 1
ATOM 1433 C C . LEU C 1 67 ? 39.977 78.173 25.621 1.00 72.81 267 LEU C C 1
ATOM 1434 O O . LEU C 1 67 ? 40.226 78.687 24.531 1.00 72.36 267 LEU C O 1
ATOM 1439 N N . LEU C 1 68 ? 38.932 78.518 26.367 1.00 77.12 268 LEU C N 1
ATOM 1440 C CA . LEU C 1 68 ? 38.001 79.569 25.965 1.00 82.42 268 LEU C CA 1
ATOM 1441 C C . LEU C 1 68 ? 38.714 80.901 26.155 1.00 85.87 268 LEU C C 1
ATOM 1442 O O . LEU C 1 68 ? 38.179 81.972 25.861 1.00 85.42 268 LEU C O 1
ATOM 1447 N N . GLU C 1 69 ? 39.943 80.792 26.646 1.00 90.40 269 GLU C N 1
ATOM 1448 C CA . GLU C 1 69 ? 40.816 81.920 26.920 1.00 94.36 269 GLU C CA 1
ATOM 1449 C C . GLU C 1 69 ? 40.438 82.560 28.243 1.00 96.34 269 GLU C C 1
ATOM 1450 O O . GLU C 1 69 ? 40.046 83.729 28.292 1.00 97.10 269 GLU C O 1
ATOM 1456 N N . SER C 1 70 ? 40.562 81.763 29.305 1.00 97.51 270 SER C N 1
ATOM 1457 C CA . SER C 1 70 ? 40.257 82.171 30.672 1.00 97.08 270 SER C CA 1
ATOM 1458 C C . SER C 1 70 ? 39.055 83.101 30.754 1.00 96.81 270 SER C C 1
ATOM 1459 O O . SER C 1 70 ? 39.227 84.252 31.204 1.00 96.23 270 SER C O 1
ATOM 1463 N N . ASP D 1 5 ? 55.078 84.495 9.803 1.00 70.25 305 ASP D N 1
ATOM 1464 C CA . ASP D 1 5 ? 53.779 83.846 9.476 1.00 70.70 305 ASP D CA 1
ATOM 1465 C C . ASP D 1 5 ? 53.940 82.351 9.254 1.00 68.80 305 ASP D C 1
ATOM 1466 O O . ASP D 1 5 ? 54.774 81.914 8.458 1.00 71.02 305 ASP D O 1
ATOM 1471 N N . GLY D 1 6 ? 53.126 81.575 9.965 1.00 64.07 306 GLY D N 1
ATOM 1472 C CA . GLY D 1 6 ? 53.191 80.131 9.860 1.00 55.89 306 GLY D CA 1
ATOM 1473 C C . GLY D 1 6 ? 52.427 79.530 8.700 1.00 52.40 306 GLY D C 1
ATOM 1474 O O . GLY D 1 6 ? 51.841 80.238 7.872 1.00 52.30 306 GLY D O 1
ATOM 1475 N N . ASP D 1 7 ? 52.433 78.203 8.656 1.00 48.11 307 ASP D N 1
ATOM 1476 C CA . ASP D 1 7 ? 51.770 77.441 7.613 1.00 46.71 307 ASP D CA 1
ATOM 1477 C C . ASP D 1 7 ? 50.266 77.338 7.804 1.00 43.32 307 ASP D C 1
ATOM 1478 O O . ASP D 1 7 ? 49.540 77.096 6.847 1.00 43.01 307 ASP D O 1
ATOM 1483 N N . LEU D 1 8 ? 49.808 77.524 9.037 1.00 40.97 308 LEU D N 1
ATOM 1484 C CA . LEU D 1 8 ? 48.391 77.391 9.335 1.00 39.08 308 LEU D CA 1
ATOM 1485 C C . LEU D 1 8 ? 47.585 78.662 9.547 1.00 39.61 308 LEU D C 1
ATOM 1486 O O . LEU D 1 8 ? 48.099 79.697 9.996 1.00 37.02 308 LEU D O 1
ATOM 1491 N N . GLN D 1 9 ? 46.300 78.563 9.215 1.00 37.33 309 GLN D N 1
ATOM 1492 C CA . GLN D 1 9 ? 45.366 79.656 9.420 1.00 35.59 309 GLN D CA 1
ATOM 1493 C C . GLN D 1 9 ? 44.181 79.053 10.147 1.00 34.63 309 GLN D C 1
ATOM 1494 O O . GLN D 1 9 ? 44.136 77.843 10.363 1.00 33.11 309 GLN D O 1
ATOM 1500 N N . CYS D 1 10 ? 43.228 79.892 10.535 1.00 33.53 310 CYS D N 1
ATOM 1501 C CA . CYS D 1 10 ? 42.040 79.412 11.220 1.00 34.53 310 CYS D CA 1
ATOM 1502 C C . CYS D 1 10 ? 41.260 78.496 10.274 1.00 36.12 310 CYS D C 1
ATOM 1503 O O . CYS D 1 10 ? 41.144 78.765 9.075 1.00 35.25 310 CYS D O 1
ATOM 1506 N N . LEU D 1 11 ? 40.731 77.411 10.826 1.00 36.01 311 LEU D N 1
ATOM 1507 C CA . LEU D 1 11 ? 39.949 76.445 10.063 1.00 39.13 311 LEU D CA 1
ATOM 1508 C C . LEU D 1 11 ? 38.555 77.036 9.818 1.00 37.81 311 LEU D C 1
ATOM 1509 O O . LEU D 1 11 ? 37.908 76.781 8.796 1.00 37.31 311 LEU D O 1
ATOM 1514 N N . CYS D 1 12 ? 38.113 77.848 10.766 1.00 37.94 312 CYS D N 1
ATOM 1515 C CA . CYS D 1 12 ? 36.818 78.502 10.695 1.00 42.58 312 CYS D CA 1
ATOM 1516 C C . CYS D 1 12 ? 36.885 79.823 9.933 1.00 44.36 312 CYS D C 1
ATOM 1517 O O . CYS D 1 12 ? 37.494 80.790 10.392 1.00 45.16 312 CYS D O 1
ATOM 1520 N N . VAL D 1 13 ? 36.245 79.855 8.7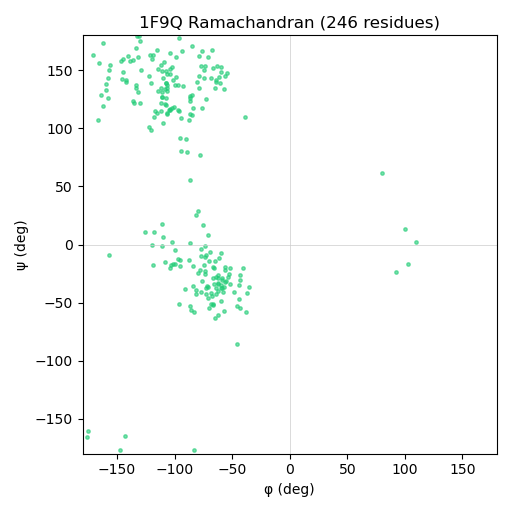71 1.00 46.55 313 VAL D N 1
ATOM 1521 C CA . VAL D 1 13 ? 36.226 81.048 7.946 1.00 45.53 313 VAL D CA 1
ATOM 1522 C C . VAL D 1 13 ? 34.957 81.842 8.242 1.00 45.60 313 VAL D C 1
ATOM 1523 O O . VAL D 1 13 ? 34.871 83.027 7.943 1.00 47.73 313 VAL D O 1
ATOM 1527 N N . LYS D 1 14 ? 33.974 81.181 8.838 1.00 48.94 314 LYS D N 1
ATOM 1528 C CA . LYS D 1 14 ? 32.714 81.824 9.207 1.00 53.06 314 LYS D CA 1
ATOM 1529 C C . LYS D 1 14 ? 32.038 80.930 10.237 1.00 54.86 314 LYS D C 1
ATOM 1530 O O . LYS D 1 14 ? 32.528 79.829 10.505 1.00 53.80 314 LYS D O 1
ATOM 1536 N N . THR D 1 15 ? 30.926 81.390 10.810 1.00 54.83 315 THR D N 1
ATOM 1537 C CA . THR D 1 15 ? 30.227 80.613 11.830 1.00 57.40 315 THR D CA 1
ATOM 1538 C C . THR D 1 15 ? 28.727 80.519 11.604 1.00 58.36 315 THR D C 1
ATOM 1539 O O . THR D 1 15 ? 28.200 81.060 10.635 1.00 57.64 315 THR D O 1
ATOM 1543 N N . THR D 1 16 ? 28.047 79.813 12.504 1.00 61.21 316 THR D N 1
ATOM 1544 C CA . THR D 1 16 ? 26.598 79.638 12.426 1.00 64.77 316 THR D CA 1
ATOM 1545 C C . THR D 1 16 ? 25.993 79.588 13.830 1.00 66.84 316 THR D C 1
ATOM 1546 O O . THR D 1 16 ? 26.583 79.022 14.750 1.00 67.65 316 THR D O 1
ATOM 1550 N N . SER D 1 17 ? 24.813 80.182 13.987 1.00 71.19 317 SER D N 1
ATOM 1551 C CA . SER D 1 17 ? 24.113 80.185 15.270 1.00 74.58 317 SER D CA 1
ATOM 1552 C C . SER D 1 17 ? 22.870 79.304 15.155 1.00 77.22 317 SER D C 1
ATOM 1553 O O . SER D 1 17 ? 22.131 79.117 16.121 1.00 78.17 317 SER D O 1
ATOM 1556 N N . GLN D 1 18 ? 22.661 78.763 13.960 1.00 79.53 318 GLN D N 1
ATOM 1557 C CA . GLN D 1 18 ? 21.525 77.899 13.663 1.00 81.58 318 GLN D CA 1
ATOM 1558 C C . GLN D 1 18 ? 21.881 76.415 13.790 1.00 82.78 318 GLN D C 1
ATOM 1559 O O . GLN D 1 18 ? 22.341 75.794 12.827 1.00 82.10 318 GLN D O 1
ATOM 1565 N N . VAL D 1 19 ? 21.672 75.853 14.981 1.00 84.27 319 VAL D N 1
ATOM 1566 C CA . VAL D 1 19 ? 21.944 74.435 15.235 1.00 84.25 319 VAL D CA 1
ATOM 1567 C C . VAL D 1 19 ? 21.219 73.882 16.444 1.00 83.66 319 VAL D C 1
ATOM 1568 O O . VAL D 1 19 ? 21.214 74.492 17.512 1.00 83.64 319 VAL D O 1
ATOM 1572 N N . ARG D 1 20 ? 20.608 72.717 16.264 1.00 83.79 320 ARG D N 1
ATOM 1573 C CA . ARG D 1 20 ? 19.914 72.055 17.352 1.00 82.55 320 ARG D CA 1
ATOM 1574 C C . ARG D 1 20 ? 20.899 71.034 17.922 1.00 79.08 320 ARG D C 1
ATOM 1575 O O . ARG D 1 20 ? 21.312 70.099 17.236 1.00 78.20 320 ARG D O 1
ATOM 1583 N N . PRO D 1 21 ? 21.307 71.227 19.187 1.00 76.59 321 PRO D N 1
ATOM 1584 C CA . PRO D 1 21 ? 22.249 70.375 19.921 1.00 74.84 321 PRO D CA 1
ATOM 1585 C C . PRO D 1 21 ? 22.173 68.879 19.623 1.00 73.30 321 PRO D C 1
ATOM 1586 O O . PRO D 1 21 ? 23.195 68.193 19.593 1.00 71.69 321 PRO D O 1
ATOM 1590 N N . ARG D 1 22 ? 20.962 68.381 19.402 1.00 71.56 322 ARG D N 1
ATOM 1591 C CA . ARG D 1 22 ? 20.749 66.966 19.116 1.00 70.38 322 ARG D CA 1
ATOM 1592 C C . ARG D 1 22 ? 21.422 66.485 17.829 1.00 68.78 322 ARG D C 1
ATOM 1593 O O . ARG D 1 22 ? 21.758 65.307 17.706 1.00 67.18 322 ARG D O 1
ATOM 1601 N N . HIS D 1 23 ? 21.624 67.395 16.880 1.00 67.53 323 HIS D N 1
ATOM 1602 C CA . HIS D 1 23 ? 22.253 67.061 15.599 1.00 67.72 323 HIS D CA 1
ATOM 1603 C C . HIS D 1 23 ? 23.765 66.839 15.687 1.00 63.95 323 HIS D C 1
ATOM 1604 O O . HIS D 1 23 ? 24.366 66.245 14.792 1.00 63.97 323 HIS D O 1
ATOM 1611 N N . ILE D 1 24 ? 24.373 67.317 16.767 1.00 60.68 324 ILE D N 1
ATOM 1612 C CA . ILE D 1 24 ? 25.821 67.226 16.945 1.00 58.12 324 ILE D CA 1
ATOM 1613 C C . ILE D 1 24 ? 26.371 65.945 17.568 1.00 56.91 324 ILE D C 1
ATOM 1614 O O . ILE D 1 24 ? 25.964 65.536 18.659 1.00 56.79 324 ILE D O 1
ATOM 1619 N N . THR D 1 25 ? 27.316 65.326 16.863 1.00 54.59 325 THR D N 1
ATOM 1620 C CA . THR D 1 25 ? 27.959 64.101 17.324 1.00 53.99 325 THR D CA 1
ATOM 1621 C C . THR D 1 25 ? 29.338 64.390 17.923 1.00 52.54 325 THR D C 1
ATOM 1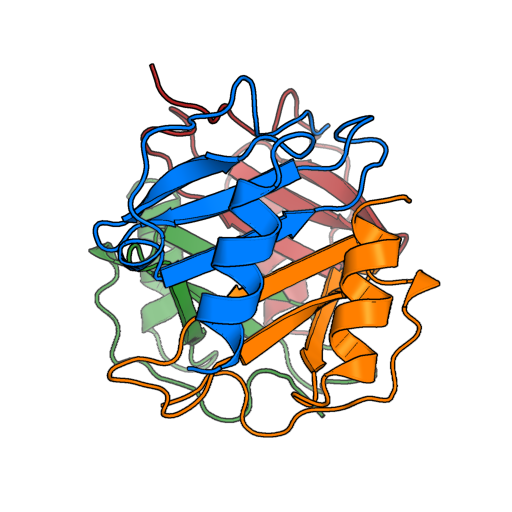622 O O . THR D 1 25 ? 29.885 63.562 18.649 1.00 52.13 325 THR D O 1
ATOM 1626 N N . SER D 1 26 ? 29.883 65.571 17.634 1.00 52.29 326 SER D N 1
ATOM 1627 C CA . SER D 1 26 ? 31.200 65.952 18.129 1.00 47.08 326 SER D CA 1
ATOM 1628 C C . SER D 1 26 ? 31.464 67.465 18.138 1.00 47.59 326 SER D C 1
ATOM 1629 O O . SER D 1 26 ? 31.117 68.175 17.198 1.00 43.25 326 SER D O 1
ATOM 1632 N N . LEU D 1 27 ? 32.091 67.940 19.211 1.00 45.74 327 LEU D N 1
ATOM 1633 C CA . LEU D 1 27 ? 32.448 69.347 19.359 1.00 46.18 327 LEU D CA 1
ATOM 1634 C C . LEU D 1 27 ? 33.921 69.468 19.756 1.00 46.21 327 LEU D C 1
ATOM 1635 O O . LEU D 1 27 ? 34.349 68.934 20.785 1.00 43.67 327 LEU D O 1
ATOM 1640 N N . GLU D 1 28 ? 34.691 70.179 18.940 1.00 44.87 328 GLU D N 1
ATOM 1641 C CA . GLU D 1 28 ? 36.099 70.380 19.234 1.00 43.40 328 GLU D CA 1
ATOM 1642 C C . GLU D 1 28 ? 36.361 71.837 19.589 1.00 43.05 328 GLU D C 1
ATOM 1643 O O . GLU D 1 28 ? 35.981 72.755 18.856 1.00 40.91 328 GLU D O 1
ATOM 1649 N N . VAL D 1 29 ? 36.991 72.035 20.740 1.00 41.93 329 VAL D N 1
ATOM 1650 C CA . VAL D 1 29 ? 37.331 73.361 21.215 1.00 40.67 329 VAL D CA 1
ATOM 1651 C C . VAL D 1 29 ? 38.819 73.547 20.974 1.00 41.19 329 VAL D C 1
ATOM 1652 O O . VAL D 1 29 ? 39.648 72.834 21.546 1.00 38.25 329 VAL D O 1
ATOM 1656 N N . ILE D 1 30 ? 39.149 74.501 20.108 1.00 41.20 330 ILE D N 1
ATOM 1657 C CA . ILE D 1 30 ? 40.533 74.781 19.788 1.00 38.78 330 ILE D CA 1
ATOM 1658 C C . ILE D 1 30 ? 40.921 76.155 20.335 1.00 37.66 330 ILE D C 1
ATOM 1659 O O . ILE D 1 30 ? 40.294 77.169 20.023 1.00 36.88 330 ILE D O 1
ATOM 1664 N N . LYS D 1 31 ? 41.941 76.149 21.191 1.00 37.80 331 LYS D N 1
ATOM 1665 C CA . LYS D 1 31 ? 42.470 77.351 21.825 1.00 38.57 331 LYS D CA 1
ATOM 1666 C C . LYS D 1 31 ? 43.282 78.157 20.823 1.00 39.43 331 LYS D C 1
ATOM 1667 O O . LYS D 1 31 ? 43.877 77.609 19.896 1.00 39.28 331 LYS D O 1
ATOM 1673 N N . ALA D 1 32 ? 43.297 79.466 21.019 1.00 38.72 332 ALA D N 1
ATOM 1674 C CA . ALA D 1 32 ? 44.044 80.359 20.150 1.00 38.40 332 ALA D CA 1
ATOM 1675 C C . ALA D 1 32 ? 45.542 80.058 20.240 1.00 36.95 332 ALA D C 1
ATOM 1676 O O . ALA D 1 32 ? 46.045 79.546 21.244 1.00 37.06 332 ALA D O 1
ATOM 1678 N N . GLY D 1 33 ? 46.244 80.374 19.165 1.00 36.63 333 GLY D N 1
ATOM 1679 C CA . GLY D 1 33 ? 47.671 80.149 19.102 1.00 37.43 333 GLY D CA 1
ATOM 1680 C C . GLY D 1 33 ? 48.164 80.704 17.786 1.00 37.11 333 GLY D C 1
ATOM 1681 O O . GLY D 1 33 ? 47.433 81.440 17.129 1.00 36.13 333 GLY D O 1
ATOM 1682 N N . PRO D 1 34 ? 49.393 80.360 17.370 1.00 39.05 334 PRO D N 1
ATOM 1683 C CA . PRO D 1 34 ? 50.025 80.811 16.120 1.00 40.58 334 PRO D CA 1
ATOM 1684 C C . PRO D 1 34 ? 49.167 80.542 14.889 1.00 39.84 334 PRO D C 1
ATOM 1685 O O . PRO D 1 34 ? 49.256 81.247 13.885 1.00 43.63 334 PRO D O 1
ATOM 1689 N N . HIS D 1 35 ? 48.345 79.509 14.987 1.00 38.45 335 HIS D N 1
ATOM 1690 C CA . HIS D 1 35 ? 47.477 79.069 13.906 1.00 37.80 335 HIS D CA 1
ATOM 1691 C C . HIS D 1 35 ? 46.210 79.889 13.758 1.00 38.07 335 HIS D C 1
ATOM 1692 O O . HIS D 1 35 ? 45.620 79.932 12.682 1.00 39.26 335 HIS D O 1
ATOM 1699 N N . CYS D 1 36 ? 45.781 80.523 14.846 1.00 38.64 336 CYS D N 1
ATOM 1700 C CA . CYS D 1 36 ? 44.542 81.292 14.832 1.00 37.64 336 CYS D CA 1
ATOM 1701 C C . CYS D 1 36 ? 44.476 82.230 16.043 1.00 37.53 336 CYS D C 1
ATOM 1702 O O . CYS D 1 36 ? 44.657 81.796 17.177 1.00 40.24 336 CYS D O 1
ATOM 1705 N N . PRO D 1 37 ? 44.213 83.530 15.812 1.00 36.37 337 PRO D N 1
ATOM 1706 C CA . PRO D 1 37 ? 44.128 84.538 16.883 1.00 37.89 337 PRO D CA 1
ATOM 1707 C C . PRO D 1 37 ? 42.942 84.345 17.835 1.00 38.21 337 PRO D C 1
ATOM 1708 O O . PRO D 1 37 ? 42.937 84.850 18.955 1.00 38.78 337 PRO D O 1
ATOM 1712 N N . THR D 1 38 ? 41.948 83.597 17.385 1.00 39.17 338 THR D N 1
ATOM 1713 C CA . THR D 1 38 ? 40.742 83.381 18.167 1.00 40.09 338 THR D CA 1
ATOM 1714 C C . THR D 1 38 ? 40.525 81.909 18.506 1.00 42.41 338 THR D C 1
ATOM 1715 O O . THR D 1 38 ? 41.141 81.023 17.907 1.00 40.49 338 THR D 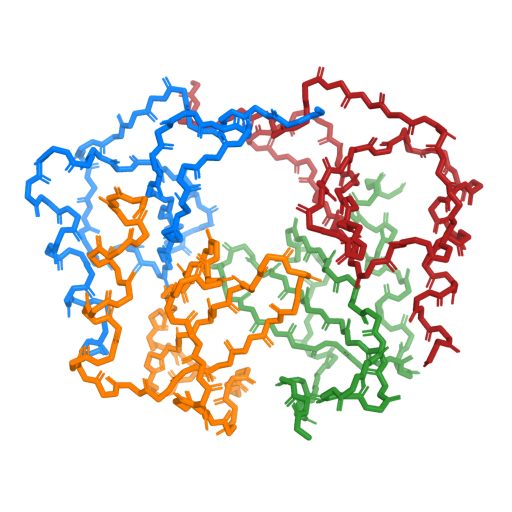O 1
ATOM 1719 N N . ALA D 1 39 ? 39.662 81.647 19.484 1.00 41.96 339 ALA D N 1
ATOM 1720 C CA . ALA D 1 39 ? 39.339 80.270 19.829 1.00 40.27 339 ALA D CA 1
ATOM 1721 C C . ALA D 1 39 ? 38.400 79.795 18.718 1.00 38.24 339 ALA D C 1
ATOM 1722 O O . ALA D 1 39 ? 37.907 80.598 17.924 1.00 36.97 339 ALA D O 1
ATOM 1724 N N . GLN D 1 40 ? 38.167 78.494 18.645 1.00 37.83 340 GLN D N 1
ATOM 1725 C CA . GLN D 1 40 ? 37.261 77.961 17.636 1.00 35.00 340 GLN D CA 1
ATOM 1726 C C . GLN D 1 40 ? 36.453 76.807 18.215 1.00 36.54 340 GLN D C 1
ATOM 1727 O O . GLN D 1 40 ? 36.964 76.003 18.994 1.00 31.85 340 GLN D O 1
ATOM 1733 N N . LEU D 1 41 ? 35.183 76.752 17.830 1.00 39.50 341 LEU D N 1
ATOM 1734 C CA . LEU D 1 41 ? 34.259 75.711 18.265 1.00 41.26 341 LEU D CA 1
ATOM 1735 C C . LEU D 1 41 ? 33.755 74.991 17.026 1.00 41.56 341 LEU D C 1
ATOM 1736 O O . LEU D 1 41 ? 32.849 75.468 16.338 1.00 39.54 341 LEU D O 1
ATOM 1741 N N . ILE D 1 42 ? 34.358 73.844 16.741 1.00 40.45 342 ILE D N 1
ATOM 1742 C CA . ILE D 1 42 ? 33.984 73.075 15.570 1.00 41.91 342 ILE D CA 1
ATOM 1743 C C . ILE D 1 42 ? 33.069 71.920 15.960 1.00 42.49 342 ILE D C 1
ATOM 1744 O O . ILE D 1 42 ? 33.437 71.037 16.737 1.00 43.17 342 ILE D O 1
ATOM 1749 N N . ALA D 1 43 ? 31.856 71.962 15.423 1.00 43.93 343 ALA D N 1
ATOM 1750 C CA . ALA D 1 43 ? 30.854 70.951 15.702 1.00 46.48 343 ALA D CA 1
ATOM 1751 C C . ALA D 1 43 ? 30.674 70.046 14.502 1.00 46.27 343 ALA D C 1
ATOM 1752 O O . ALA D 1 43 ? 30.641 70.508 13.357 1.00 47.73 343 ALA D O 1
ATOM 1754 N N . THR D 1 44 ? 30.582 68.749 14.759 1.00 46.82 344 THR D N 1
ATOM 1755 C CA . THR D 1 44 ? 30.369 67.797 13.685 1.00 49.50 344 THR D CA 1
ATOM 1756 C C . THR D 1 44 ? 28.934 67.316 13.828 1.00 52.26 344 THR D C 1
ATOM 1757 O O . THR D 1 44 ? 28.449 67.100 14.937 1.00 53.14 344 THR D O 1
ATOM 1761 N N . LEU D 1 45 ? 28.249 67.183 12.701 1.00 57.29 345 LEU D N 1
ATOM 1762 C CA . LEU D 1 45 ? 26.863 66.748 12.697 1.00 59.79 345 LEU D CA 1
ATOM 1763 C C . LEU D 1 45 ? 26.754 65.262 12.390 1.00 61.25 345 LEU D C 1
ATOM 1764 O O . LEU D 1 45 ? 27.689 64.656 11.869 1.00 58.27 345 LEU D O 1
ATOM 1769 N N . LYS D 1 46 ? 25.603 64.693 12.739 1.00 65.39 346 LYS D N 1
ATOM 1770 C CA . LYS D 1 46 ? 25.298 63.278 12.526 1.00 68.01 346 LYS D CA 1
ATOM 1771 C C . LYS D 1 46 ? 25.741 62.849 11.121 1.00 66.98 346 LYS D C 1
ATOM 1772 O O . LYS D 1 46 ? 26.400 61.821 10.934 1.00 65.95 346 LYS D O 1
ATOM 1778 N N . ASN D 1 47 ? 25.373 63.676 10.149 1.00 67.39 347 ASN D N 1
ATOM 1779 C CA . ASN D 1 47 ? 25.658 63.477 8.729 1.00 67.47 347 ASN D CA 1
ATOM 1780 C C . ASN D 1 47 ? 27.115 63.641 8.291 1.00 66.52 347 ASN D C 1
ATOM 1781 O O . ASN D 1 47 ? 27.477 63.260 7.177 1.00 67.82 347 ASN D O 1
ATOM 1786 N N . GLY D 1 48 ? 27.946 64.227 9.145 1.00 64.07 348 GLY D N 1
ATOM 1787 C CA . GLY D 1 48 ? 29.338 64.409 8.777 1.00 63.27 348 GLY D CA 1
ATOM 1788 C C . GLY D 1 48 ? 29.654 65.813 8.294 1.00 62.53 348 GLY D C 1
ATOM 1789 O O . GLY D 1 48 ? 30.704 66.070 7.700 1.00 61.10 348 GLY D O 1
ATOM 1790 N N . ARG D 1 49 ? 28.728 66.728 8.538 1.00 62.15 349 ARG D N 1
ATOM 1791 C CA . ARG D 1 49 ? 28.912 68.116 8.155 1.00 61.82 349 ARG D CA 1
ATOM 1792 C C . ARG D 1 49 ? 29.517 68.818 9.370 1.00 59.17 349 ARG D C 1
ATOM 1793 O O . ARG D 1 49 ? 29.089 68.587 10.506 1.00 57.95 349 ARG D O 1
ATOM 1801 N N . LYS D 1 50 ? 30.525 69.652 9.138 1.00 55.20 350 LYS D N 1
ATOM 1802 C CA . LYS D 1 50 ? 31.163 70.368 10.234 1.00 53.35 350 LYS D CA 1
ATOM 1803 C C . LYS D 1 50 ? 30.877 71.861 10.144 1.00 50.71 350 LYS D C 1
ATOM 1804 O O . LYS D 1 50 ? 30.966 72.455 9.073 1.00 52.00 350 LYS D O 1
ATOM 1810 N N . ILE D 1 51 ? 30.523 72.462 11.272 1.00 49.59 351 ILE D N 1
ATOM 1811 C CA . ILE D 1 51 ? 30.246 73.893 11.322 1.00 47.29 351 ILE D CA 1
ATOM 1812 C C . ILE D 1 51 ? 30.989 74.520 12.497 1.00 48.03 351 ILE D C 1
ATOM 1813 O O . ILE D 1 51 ? 31.413 73.822 13.421 1.00 47.63 351 ILE D O 1
ATOM 1818 N N . CYS D 1 52 ? 31.155 75.840 12.455 1.00 48.50 352 CYS D N 1
ATOM 1819 C CA . CYS D 1 52 ? 31.814 76.559 13.539 1.00 47.46 352 CYS D CA 1
ATOM 1820 C C . CYS D 1 52 ? 30.759 77.385 14.258 1.00 47.64 352 CYS D C 1
ATOM 1821 O O . CYS D 1 52 ? 29.840 77.917 13.635 1.00 48.41 352 CYS D O 1
ATOM 1824 N N . LEU D 1 53 ? 30.892 77.491 15.570 1.00 47.33 353 LEU D N 1
ATOM 1825 C CA . LEU D 1 53 ? 29.936 78.236 16.363 1.00 50.94 353 LEU D CA 1
ATOM 1826 C C . LEU D 1 53 ? 30.532 79.529 16.895 1.00 53.38 353 LEU D C 1
ATOM 1827 O O . LEU D 1 53 ? 31.754 79.660 17.009 1.00 50.78 353 LEU D O 1
ATOM 1832 N N . ASP D 1 54 ? 29.658 80.487 17.204 1.00 56.10 354 ASP D N 1
ATOM 1833 C CA . ASP D 1 54 ? 30.089 81.759 17.755 1.00 59.28 354 ASP D CA 1
ATOM 1834 C C . ASP D 1 54 ? 30.388 81.377 19.202 1.00 61.95 354 ASP D C 1
ATOM 1835 O O . ASP D 1 54 ? 29.810 80.424 19.720 1.00 62.71 354 ASP D O 1
ATOM 1840 N N . LEU D 1 55 ? 31.283 82.111 19.852 1.00 65.79 355 LEU D N 1
ATOM 1841 C CA . LEU D 1 55 ? 31.693 81.772 21.212 1.00 70.99 355 LEU D CA 1
ATOM 1842 C C . LEU D 1 55 ? 30.808 82.161 22.398 1.00 74.37 355 LEU D C 1
ATOM 1843 O O . LEU D 1 55 ? 31.322 82.354 23.498 1.00 74.29 355 LEU D O 1
ATOM 1848 N N . GLN D 1 56 ? 29.495 82.256 22.207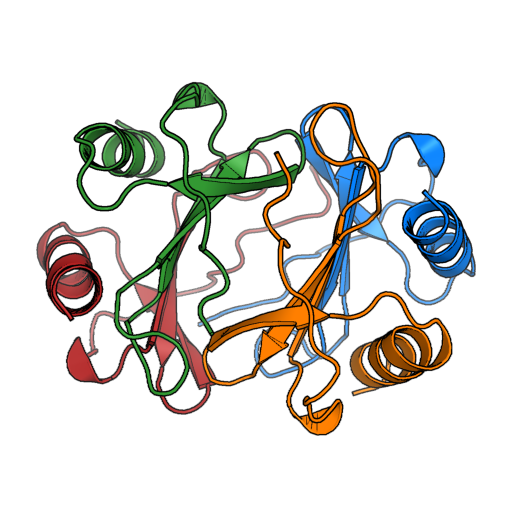 1.00 80.27 356 GLN D N 1
ATOM 1849 C CA . GLN D 1 56 ? 28.622 82.621 23.329 1.00 86.27 356 GLN D CA 1
ATOM 1850 C C . GLN D 1 56 ? 28.313 81.427 24.230 1.00 89.20 356 GLN D C 1
ATOM 1851 O O . GLN D 1 56 ? 28.075 80.320 23.748 1.00 89.36 356 GLN D O 1
ATOM 1857 N N . ALA D 1 57 ? 28.310 81.670 25.542 1.00 92.65 357 ALA D N 1
ATOM 1858 C CA . ALA D 1 57 ? 28.036 80.633 26.540 1.00 95.55 357 ALA D CA 1
ATOM 1859 C C . ALA D 1 57 ? 26.786 79.788 26.267 1.00 97.41 357 ALA D C 1
ATOM 1860 O O . ALA D 1 57 ? 26.801 78.570 26.473 1.00 97.76 357 ALA D O 1
ATOM 1862 N N . PRO D 1 58 ? 25.686 80.420 25.812 1.00 98.65 358 PRO D N 1
ATOM 1863 C CA . PRO D 1 58 ? 24.452 79.681 25.526 1.00 98.52 358 PRO D CA 1
ATOM 1864 C C . PRO D 1 58 ? 24.700 78.402 24.731 1.00 98.34 358 PRO D C 1
ATOM 1865 O O . PRO D 1 58 ? 24.844 77.323 25.302 1.00 99.13 358 PRO D O 1
ATOM 1869 N N . LEU D 1 59 ? 24.759 78.543 23.410 1.00 97.42 359 LEU D N 1
ATOM 1870 C CA . LEU D 1 59 ? 24.981 77.414 22.517 1.00 96.27 359 LEU D CA 1
ATOM 1871 C C . LEU D 1 59 ? 25.954 76.346 23.004 1.00 95.77 359 LEU D C 1
ATOM 1872 O O . LEU D 1 59 ? 25.581 75.180 23.125 1.00 95.55 359 LEU D O 1
ATOM 1877 N N . TYR D 1 60 ? 27.195 76.732 23.289 1.00 95.26 360 TYR D N 1
ATOM 1878 C CA . TYR D 1 60 ? 28.182 75.743 23.702 1.00 94.63 360 TYR D CA 1
ATOM 1879 C C . TYR D 1 60 ? 27.988 75.126 25.083 1.00 94.82 360 TYR D C 1
ATOM 1880 O O . TYR D 1 60 ? 27.911 73.904 25.195 1.00 94.61 360 TYR D O 1
ATOM 1889 N N . LYS D 1 61 ? 27.891 75.937 26.133 1.00 95.20 361 LYS D N 1
ATOM 1890 C CA . LYS D 1 61 ? 27.714 75.361 27.462 1.00 95.64 361 LYS D CA 1
ATOM 1891 C C . LYS D 1 61 ? 26.427 74.545 27.495 1.00 95.52 361 LYS D C 1
ATOM 1892 O O . LYS D 1 61 ? 26.129 73.856 28.473 1.00 96.08 361 LYS D O 1
ATOM 1898 N N . LYS D 1 62 ? 25.672 74.633 26.405 1.00 94.35 362 LYS D N 1
ATOM 1899 C CA . LYS D 1 62 ? 24.421 73.905 26.248 1.00 93.23 362 LYS D CA 1
ATOM 1900 C C . LYS D 1 62 ? 24.720 72.628 25.470 1.00 92.30 362 LYS D C 1
ATOM 1901 O O . LYS D 1 62 ? 24.349 71.530 25.888 1.00 92.79 362 LYS D O 1
ATOM 1907 N N . ILE D 1 63 ? 25.396 72.782 24.335 1.00 90.56 363 ILE D N 1
ATOM 1908 C CA . ILE D 1 63 ? 25.761 71.650 23.494 1.00 88.31 363 ILE D CA 1
ATOM 1909 C C . ILE D 1 63 ? 26.642 70.681 24.271 1.00 86.86 363 ILE D C 1
ATOM 1910 O O . ILE D 1 63 ? 26.525 69.464 24.123 1.00 85.37 363 ILE D O 1
ATOM 1915 N N . ILE D 1 64 ? 27.525 71.227 25.100 1.00 86.01 364 ILE D N 1
ATOM 1916 C CA . ILE D 1 64 ? 28.418 70.399 25.895 1.00 85.87 364 ILE D CA 1
ATOM 1917 C C . ILE D 1 64 ? 27.593 69.542 26.834 1.00 85.96 364 ILE D C 1
ATOM 1918 O O . ILE D 1 64 ? 27.951 68.405 27.123 1.00 86.82 364 ILE D O 1
ATOM 1923 N N . LYS D 1 65 ? 26.480 70.091 27.307 1.00 86.11 365 LYS D N 1
ATOM 1924 C CA . LYS D 1 65 ? 25.598 69.361 28.206 1.00 85.68 365 LYS D CA 1
ATOM 1925 C C . LYS D 1 65 ? 24.965 68.192 27.459 1.00 85.23 365 LYS D C 1
ATOM 1926 O O . LYS D 1 65 ? 25.021 67.046 27.913 1.00 84.24 365 LYS D O 1
ATOM 1932 N N . LYS D 1 66 ? 24.372 68.488 26.306 1.00 84.38 366 LYS D N 1
ATOM 1933 C CA . LYS D 1 66 ? 23.725 67.468 25.492 1.00 84.16 366 LYS D CA 1
ATOM 1934 C C . LYS D 1 66 ? 24.688 66.329 25.150 1.00 85.31 366 LYS D C 1
ATOM 1935 O O . LYS D 1 66 ? 24.274 65.178 25.013 1.00 85.47 366 LYS D O 1
ATOM 1941 N N . LEU D 1 67 ? 25.973 66.651 25.018 1.00 85.60 367 LEU D N 1
ATOM 1942 C CA . LEU D 1 67 ? 26.984 65.648 24.684 1.00 85.02 367 LEU D CA 1
ATOM 1943 C C . LEU D 1 67 ? 27.614 65.007 25.917 1.00 85.20 367 LEU D C 1
ATOM 1944 O O . LEU D 1 67 ? 27.896 63.810 25.931 1.00 85.47 367 LEU D O 1
ATOM 1949 N N . LEU D 1 68 ? 27.836 65.816 26.947 1.00 85.65 368 LEU D N 1
ATOM 1950 C CA . LEU D 1 68 ? 28.463 65.358 28.179 1.00 86.78 368 LEU D CA 1
ATOM 1951 C C . LEU D 1 68 ? 27.569 64.497 29.063 1.00 88.21 368 LEU D C 1
ATOM 1952 O O . LEU D 1 68 ? 28.058 63.714 29.878 1.00 88.20 368 LEU D O 1
ATOM 1957 N N . GLU D 1 69 ? 26.259 64.636 28.902 1.00 89.88 369 GLU D N 1
ATOM 1958 C CA . GLU D 1 69 ? 25.329 63.870 29.718 1.00 90.68 369 GLU D CA 1
ATOM 1959 C C . GLU D 1 69 ? 24.580 62.820 28.909 1.00 90.74 369 GLU D C 1
ATOM 1960 O O . GLU D 1 69 ? 23.553 62.308 29.348 1.00 90.62 369 GLU D O 1
ATOM 1966 N N . SER D 1 70 ? 25.101 62.499 27.730 1.00 91.39 370 SER D N 1
ATOM 1967 C CA . SER D 1 70 ? 24.473 61.503 26.871 1.00 92.79 370 SER D CA 1
ATOM 1968 C C . SER D 1 70 ? 24.979 60.099 27.207 1.00 93.44 370 SER D C 1
ATOM 1969 O O . SER D 1 70 ? 25.967 59.992 27.965 1.00 93.61 370 SER D O 1
#

Sequence (254 aa):
DLQCLCVKTTSQVRPRHITSLEVIKAGPHCPTAQLIATLKNGRKICLDLQAPLYKKIIKKLLESQCLCVKTTSQVRPRHITSLEVIKAGPHCPTAQLIATLKNGRKICLDLQAPLYKKIIKKLLESQCLCVKTTSQVRPRHITSLEVI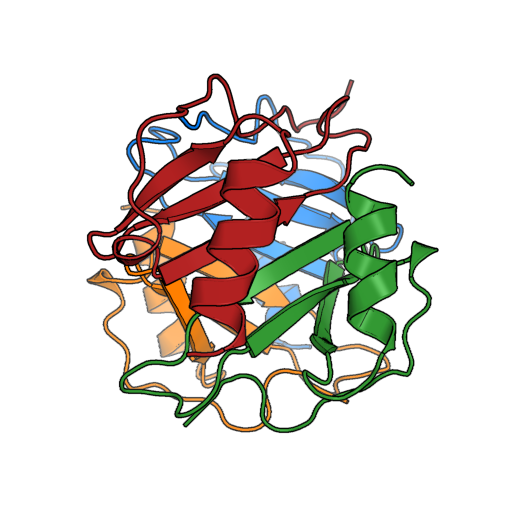KAGPHCPTAQLIATLKNGRKICLDLQAPLYKKIIKKLLESDGDLQCLCVKTTSQVRPRHITSLEVIKAGPHCPTAQLIATLKNGRKICLDLQAPLYKKIIKKLLES

CATH classification: 2.40.50.40

Secondary structure (DSSP, 8-state):
-B--SBS-------GGGEEEEEEE--BTTBSS-EEEEEETTS-EEE--SSSTHHHHHHHHHHT-/--S-SS-B----GGGEEEEEEE--BTTBSS-EEEEEETTS-EEEB---HHHHHHHHHHHTT-/--S--S-B----GGGEEEEEEE--BTTBSS-EEEEEETTS-EEEBPTTSSHHHHHHHHHTT-/--SB--SBSS-B----GGGEEEEEEE--BTTBSS-EEEEEETTS-EEEB---HHHHHHHHHHHHT-

B-factor: mean 61.19, std 17.73, range [26.33, 100.57]

Solvent-accessible surface area: 13239 Å² total; per-residue (Å²): 36,23,47,30,30,24,79,101,62,30,83,176,22,162,29,128,51,1,33,4,0,55,0,22,33,24,29,148,41,0,121,73,12,6,1,5,0,8,13,103,95,25,143,94,5,0,1,52,48,151,39,98,42,22,109,127,0,11,122,98,3,17,140,81,127,32,8,16,71,175,59,34,54,149,27,163,25,186,92,1,48,17,0,23,0,10,65,17,31,140,80,8,115,68,5,15,1,2,0,24,10,119,69,8,58,28,10,6,1,45,74,95,41,87,20,23,102,125,0,1,114,56,1,28,136,82,144,27,15,18,75,141,58,25,48,158,15,164,43,166,40,1,49,9,2,12,2,12,52,20,33,134,71,7,116,68,3,14,1,0,0,11,8,97,50,4,64,21,8,3,5,37,43,154,17,97,43,30,106,159,0,23,90,65,0,29,94,110,186,47,5,22,60,24,18,23,90,126,71,30,76,159,25,160,12,136,79,1,28,9,0,38,2,29,38,26,28,145,41,1,129,67,10,6,0,2,0,11,8,148,89,14,134,89,4,0,3,73,70,64,48,82,21,22,144,114,0,14,126,85,0,33,128,64

Organism: Homo sapiens (NCBI:txid9606)

Radius of gyration: 17.0 Å; Cα contacts (8 Å, |Δi|>4): 582; chains: 4; bounding box: 44×38×42 Å

Nearest PDB structures (foldseek):
  1f9q-assembly1_C  TM=1.016E+00  e=2.064E-11  Homo sapiens
  1f9r-assembly1_A  TM=9.632E-01  e=8.858E-10  Homo sapiens
  1f9s-assembly1_A  TM=9.538E-01  e=7.363E-10  Homo sapiens
  1f9s-assembly1_C  TM=9.528E-01  e=6.923E-10  Homo sapiens
  4r9w-assembly1_B-2  TM=9.506E-01  e=8.328E-10  Homo sapiens